Protein 6K0L (pdb70)

InterPro domains:
  IPR001190 SRCR domain [PF00530] (54-152)
  IPR001190 SRCR domain [PF00530] (163-259)
  IPR001190 SRCR domain [PF00530] (270-366)
  IPR001190 SRCR domain [PF00530] (377-473)
  IPR001190 SRCR domain [PF00530] (481-578)
  IPR001190 SRCR domain [PF00530] (586-683)
  IPR001190 SRCR domain [PF00530] (722-819)
  IPR001190 SRCR domain [PF00530] (831-925)
  IPR001190 SRCR domain [PF00530] (933-1029)
  IPR001190 SRCR domain [PR00258] (719-735)
  IPR001190 SRCR domain [PR00258] (738-749)
  IPR001190 SRCR domain [PR00258] (753-763)
  IPR001190 SRCR domain [PR00258] (784-798)
  IPR001190 SRCR domain [PR00258] (807-819)
  IPR001190 SRCR domain [PS00420] (56-93)
  IPR001190 SRCR domain [PS00420] (271-308)
  IPR001190 SRCR domain [PS00420] (724-761)
  IPR001190 SRCR domain [PS00420] (934-971)
  IPR001190 SRCR domain [PS50287] (51-152)
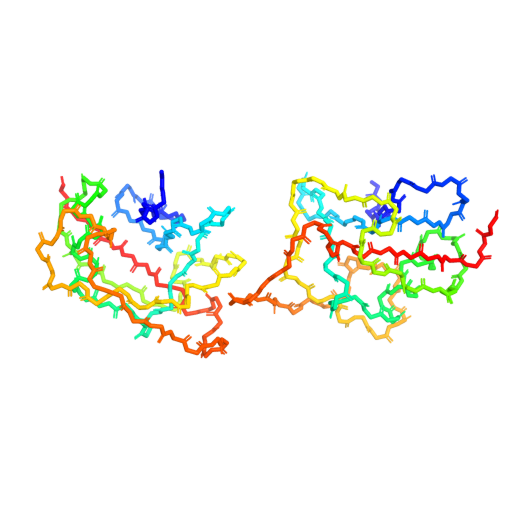  IPR001190 SRCR domain [PS50287] (159-259)

CATH classification: 3.10.250.10

Organism: Chlorocebus aethiops (NCBI:txid9534)

Foldseek 3Di:
DAQQWDAPLDPDPQKHFIFGDHPPDRAFEFLVLADLLVLLLNCLLVVQAHFDDKDWQQPSHFDDDDHDQKRFQHPRPDNGSVPGDIHGHDPDPDDSRGGMMTHGHD/DDFAWDAPQDPDPQKHFTWGDDDHDIAFEFLVQEDLLLSLLRCVLVVNAHFPDKDWQCPSHFDDDHHQQWHQQHPNPDNHSVPGDIDGRDPDDDHSRGGMMTHGDRD

Sequence (213 aa):
LEKRPRLVGGDIPCSGRVEVKHGDTWGSVCDSDFSLEAASVLCRELQCGTVVSILGGAHFGEGNGQIWTEEFQCEGHESHLSLCPVAPRPEGTCSHSRDVGVVCSVLEKRPRLVGGDIPCSGRVEVKHGDTWGSVCDSDFSLEAASVLCRELQCGTVVSILGGAHFGEGNGQIWTEEFQCEGHESHLSLCPVAPRPEGTCSHSRDVGVVCSVD

B-factor: mean 14.94, std 7.59, range [6.66, 53.44]

Secondary structure (DSSP, 8-state):
-TT-EEEEE-SSTTEEEEEEEETTEEEE-BGGG--HHHHHHHHHHTT--EEEEEE-SSTT----SPPP-EEE---S--SSGGGS-EEE--TTS--GGGB-EEEEE-/-----EEES-SSTTEEEEEEEETTEEEEEBTTS--HHHHHHHHHHTT--SEEEEE-SSTT----S-EE-EEE---S--S-GGGS-EEE--SS---GGGB-EEEES--

Nearest PDB structures (foldseek):
  6k0l-assembly1_A  TM=1.010E+00  e=6.003E-25  Chlorocebus aethiops
  8xmq-assembly1_D  TM=9.736E-01  e=8.946E-20  Homo sapiens
  8h7j-assembly1_A  TM=9.774E-01  e=2.125E-19  Sus scrofa
  9fmu-assembly1_E  TM=9.600E-01  e=1.988E-19  Homo sapiens
  6k0o-assembly2_B  TM=9.676E-01  e=2.042E-18  Homo sapiens

Solvent-accessible surface area: 10500 Å² total; per-residue (Å²): 152,84,48,79,6,88,31,38,59,29,121,100,122,42,6,0,30,0,5,0,42,67,43,143,32,70,1,0,5,0,32,79,17,22,37,109,75,0,0,27,0,0,0,94,5,44,150,9,29,96,30,96,48,70,43,37,47,18,112,24,33,98,8,103,7,58,1,6,32,51,48,5,79,10,125,15,124,11,58,64,0,64,115,10,68,60,22,120,82,75,109,54,81,13,56,9,56,105,1,1,2,0,37,8,47,161,234,140,86,126,6,128,35,44,57,36,127,90,84,24,9,0,24,0,24,7,61,58,65,134,58,69,1,2,0,3,39,64,13,14,42,103,77,0,0,34,0,0,0,112,21,21,144,8,32,93,28,97,33,55,49,36,47,15,109,44,35,101,8,131,61,68,31,31,30,32,45,2,89,10,140,18,133,20,71,43,0,56,124,6,87,67,24,92,92,34,8,24,66,28,63,30,57,99,1,0,1,0,36,3,50,80,126

Structure (mmCIF, N/CA/C/O backbone):
data_6K0L
#
_entry.id   6K0L
#
_cell.length_a   28.623
_cell.length_b   33.465
_cell.length_c   46.726
_cell.angle_alpha   71.02
_cell.angle_beta   75.29
_cell.angle_gamma   84.91
#
_symmetry.space_group_name_H-M   'P 1'
#
loop_
_entity.id
_entity.type
_entity.pdbx_description
1 polymer 'Scavenger receptor cysteine-rich type 1 protein M130'
2 water water
#
loop_
_atom_site.group_PDB
_atom_site.id
_atom_site.type_symbol
_atom_site.label_atom_id
_atom_site.label_alt_id
_atom_site.label_comp_id
_atom_site.label_asym_id
_atom_site.label_entity_id
_atom_site.label_seq_id
_atom_site.pdbx_PDB_ins_code
_atom_site.Cartn_x
_atom_site.Cartn_y
_atom_site.Cartn_z
_atom_site.occupancy
_atom_site.B_iso_or_equiv
_atom_site.auth_seq_id
_atom_site.auth_comp_id
_atom_site.auth_asym_id
_atom_site.auth_atom_id
_atom_site.pdbx_PDB_model_num
ATOM 1 N N . LEU A 1 1 ? 12.553 -7.498 6.576 1.00 16.24 1 LEU A N 1
ATOM 2 C CA . LEU A 1 1 ? 11.263 -6.736 6.640 1.00 16.70 1 LEU A CA 1
ATOM 3 C C . LEU A 1 1 ? 11.186 -5.689 5.517 1.00 15.19 1 LEU A C 1
ATOM 4 O O . LEU A 1 1 ? 10.156 -5.072 5.325 1.00 15.14 1 LEU A O 1
ATOM 9 N N . GLU A 1 2 ? 12.276 -5.472 4.773 1.00 14.17 2 GLU A N 1
ATOM 10 C CA . GLU A 1 2 ? 12.314 -4.383 3.798 1.00 13.25 2 GLU A CA 1
ATOM 11 C C . GLU A 1 2 ? 11.216 -4.593 2.740 1.00 11.93 2 GLU A C 1
ATOM 12 O O . GLU A 1 2 ? 11.043 -5.698 2.201 1.00 11.62 2 GLU A O 1
ATOM 18 N N . LYS A 1 3 ? 10.464 -3.514 2.475 1.00 10.88 3 LYS A N 1
ATOM 19 C CA . LYS A 1 3 ? 9.359 -3.472 1.507 1.00 10.98 3 LYS A CA 1
ATOM 20 C C . LYS A 1 3 ? 8.234 -4.434 1.909 1.00 10.35 3 LYS A C 1
ATOM 21 O O . LYS A 1 3 ? 7.374 -4.748 1.092 1.00 9.96 3 LYS A O 1
ATOM 27 N N . ARG A 1 4 ? 8.214 -4.846 3.180 1.00 10.25 4 ARG A N 1
ATOM 28 C CA . ARG A 1 4 ? 7.060 -5.538 3.723 1.00 10.87 4 ARG A CA 1
ATOM 29 C C . ARG A 1 4 ? 5.985 -4.513 4.083 1.00 9.95 4 ARG A C 1
ATOM 30 O O . ARG A 1 4 ? 6.253 -3.450 4.614 1.00 9.04 4 ARG A O 1
ATOM 38 N N . PRO A 1 5 ? 4.668 -4.945 3.824 1.00 8.82 478 PRO A N 1
ATOM 39 C CA . PRO A 1 5 ? 3.530 -4.099 4.147 1.00 8.89 478 PRO A CA 1
ATOM 40 C C . PRO A 1 5 ? 2.977 -4.387 5.543 1.00 9.16 478 PRO A C 1
ATOM 41 O O . PRO A 1 5 ? 3.164 -5.489 6.107 1.00 9.61 478 PRO A O 1
ATOM 45 N N . ARG A 1 6 ? 2.313 -3.380 6.103 1.00 9.08 479 ARG A N 1
ATOM 46 C CA . ARG A 1 6 ? 1.375 -3.574 7.194 1.00 9.21 479 ARG A CA 1
ATOM 47 C C . ARG A 1 6 ? 0.176 -2.654 6.953 1.00 9.15 479 ARG A C 1
ATOM 48 O O . ARG A 1 6 ? 0.260 -1.707 6.179 1.00 9.27 479 ARG A O 1
ATOM 56 N N . LEU A 1 7 ? -0.917 -2.940 7.653 1.00 9.67 480 LEU A N 1
ATOM 57 C CA . LEU A 1 7 ? -2.106 -2.117 7.651 1.00 10.01 480 LEU A CA 1
ATOM 58 C C . LEU A 1 7 ? -2.389 -1.677 9.089 1.00 10.50 480 LEU A C 1
ATOM 59 O O . LEU A 1 7 ? -2.577 -2.535 9.964 1.00 12.31 480 LEU A O 1
ATOM 64 N N . VAL A 1 8 ? -2.398 -0.357 9.318 1.00 10.22 481 VAL A N 1
ATOM 65 C CA . VAL A 1 8 ? -2.527 0.183 10.670 1.00 11.18 481 VAL A CA 1
ATOM 66 C C . VAL A 1 8 ? -3.685 1.182 10.723 1.00 11.24 481 VAL A C 1
ATOM 67 O O . VAL A 1 8 ? -4.043 1.812 9.736 1.00 10.95 481 VAL A O 1
ATOM 71 N N . GLY A 1 9 ? -4.278 1.290 11.917 1.00 12.17 482 GLY A N 1
ATOM 72 C CA . GLY A 1 9 ? -5.368 2.207 12.172 1.00 12.65 482 GLY A CA 1
ATOM 73 C C . GLY A 1 9 ? -6.717 1.673 11.715 1.00 13.02 482 GLY A C 1
ATOM 74 O O . GLY A 1 9 ? -7.703 2.416 11.787 1.00 14.91 482 GLY A O 1
ATOM 75 N N . GLY A 1 10 ? -6.763 0.420 11.242 1.00 14.26 483 GLY A N 1
ATOM 76 C CA . GLY A 1 10 ? -7.997 -0.204 10.773 1.00 14.49 483 GLY A CA 1
ATOM 77 C C . GLY A 1 10 ? -8.852 -0.624 11.947 1.00 16.11 483 GLY A C 1
ATOM 78 O O . GLY A 1 10 ? -8.311 -0.891 13.011 1.00 17.68 483 GLY A O 1
ATOM 79 N N . ASP A 1 11 ? -10.172 -0.660 11.735 1.00 16.89 484 ASP A N 1
ATOM 80 C CA . ASP A 1 11 ? -11.132 -1.102 12.745 1.00 18.40 484 ASP A CA 1
ATOM 81 C C . ASP A 1 11 ? -11.127 -2.629 12.806 1.00 18.54 484 ASP A C 1
ATOM 82 O O . ASP A 1 11 ? -11.239 -3.212 13.872 1.00 21.08 484 ASP A O 1
ATOM 87 N N . ILE A 1 12 ? -11.021 -3.311 11.677 1.00 17.78 485 ILE A N 1
ATOM 88 C CA . ILE A 1 12 ? -11.080 -4.756 11.652 1.00 17.17 485 ILE A CA 1
ATOM 89 C C . ILE A 1 12 ? -9.833 -5.275 10.942 1.00 15.60 485 ILE A C 1
ATOM 90 O O . ILE A 1 12 ? -9.300 -4.600 10.067 1.00 14.32 485 ILE A O 1
ATOM 95 N N . PRO A 1 13 ? -9.595 -6.546 11.212 1.00 13.39 486 PRO A N 1
ATOM 96 C CA . PRO A 1 13 ? -8.377 -7.153 10.667 1.00 13.03 486 PRO A CA 1
ATOM 97 C C . PRO A 1 13 ? -8.350 -7.108 9.132 1.00 11.84 486 PRO A C 1
ATOM 98 O O . PRO A 1 13 ? -9.406 -7.139 8.517 1.00 12.07 486 PRO A O 1
ATOM 102 N N . CYS A 1 14 ? -7.143 -6.971 8.565 1.00 11.50 487 CYS A N 1
ATOM 103 C CA . CYS A 1 14 ? -6.886 -6.971 7.110 1.00 11.41 487 CYS A CA 1
ATOM 104 C C . CYS A 1 14 ? -7.433 -5.694 6.464 1.00 10.64 487 CYS A C 1
ATOM 105 O O . CYS A 1 14 ? -7.758 -5.684 5.267 1.00 10.30 487 CYS A O 1
ATOM 108 N N . SER A 1 15 ? -7.472 -4.617 7.254 1.00 10.04 488 SER A N 1
ATOM 109 C CA . SER A 1 15 ? -7.811 -3.288 6.784 1.00 9.73 488 SER A CA 1
ATOM 110 C C . SER A 1 15 ? -6.955 -2.261 7.528 1.00 8.84 488 SER A C 1
ATOM 111 O O . SER A 1 15 ? -6.531 -2.486 8.654 1.00 8.74 488 SER A O 1
ATOM 114 N N . GLY A 1 16 ? -6.662 -1.156 6.851 1.00 7.87 489 GLY A N 1
ATOM 115 C CA . GLY A 1 16 ? -6.067 -0.001 7.491 1.00 7.86 489 GLY A CA 1
ATOM 116 C C . GLY A 1 16 ? -5.261 0.843 6.522 1.00 7.44 489 GLY A C 1
ATOM 117 O O . GLY A 1 16 ? -5.331 0.672 5.299 1.00 7.81 489 GLY A O 1
ATOM 118 N N . ARG A 1 17 ? -4.512 1.794 7.089 1.00 7.39 490 ARG A N 1
ATOM 119 C CA . ARG A 1 17 ? -3.574 2.593 6.336 1.00 7.19 490 ARG A CA 1
ATOM 120 C C . ARG A 1 17 ? -2.431 1.701 5.868 1.00 7.18 490 ARG A C 1
ATOM 121 O O . ARG A 1 17 ? -1.874 0.933 6.662 1.00 7.24 490 ARG A O 1
ATOM 129 N N . VAL A 1 18 ? -2.041 1.877 4.603 1.00 7.25 491 VAL A N 1
ATOM 130 C CA . VAL A 1 18 ? -0.891 1.180 4.051 1.00 7.67 491 VAL A CA 1
ATOM 131 C C . VAL A 1 18 ? 0.403 1.782 4.602 1.00 7.49 491 VAL A C 1
ATOM 132 O O . VAL A 1 18 ? 0.662 2.987 4.494 1.00 8.04 491 VAL A O 1
ATOM 136 N N . GLU A 1 19 ? 1.261 0.924 5.158 1.00 7.64 492 GLU A N 1
ATOM 137 C CA . GLU A 1 19 ? 2.641 1.322 5.431 1.00 8.18 492 GLU A CA 1
ATOM 138 C C . GLU A 1 19 ? 3.564 0.218 4.928 1.00 8.16 492 GLU A C 1
ATOM 139 O O . GLU A 1 19 ? 3.262 -0.948 5.075 1.00 8.56 492 GLU A O 1
ATOM 145 N N . VAL A 1 20 ? 4.685 0.627 4.324 1.00 7.60 493 VAL A N 1
ATOM 146 C CA . VAL A 1 20 ? 5.620 -0.314 3.731 1.00 8.06 493 VAL A CA 1
ATOM 147 C C . VAL A 1 20 ? 7.005 0.044 4.266 1.00 8.48 493 VAL A C 1
ATOM 148 O O . VAL A 1 20 ? 7.417 1.208 4.240 1.00 8.51 493 VAL A O 1
ATOM 152 N N . LYS A 1 21 ? 7.681 -0.959 4.792 1.00 9.03 494 LYS A N 1
ATOM 153 C CA . LYS A 1 21 ? 8.987 -0.683 5.422 1.00 10.15 494 LYS A CA 1
ATOM 154 C C . LYS A 1 21 ? 10.035 -0.205 4.395 1.00 10.16 494 LYS A C 1
ATOM 155 O O . LYS A 1 21 ? 10.231 -0.830 3.410 1.00 9.95 494 LYS A O 1
ATOM 161 N N . HIS A 1 22 ? 10.667 0.914 4.724 1.00 10.89 495 HIS A N 1
ATOM 162 C CA . HIS A 1 22 ? 11.719 1.479 3.877 1.00 12.12 495 HIS A CA 1
ATOM 163 C C . HIS A 1 22 ? 12.868 1.941 4.767 1.00 11.60 495 HIS A C 1
ATOM 164 O O . HIS A 1 22 ? 12.771 2.975 5.397 1.00 11.36 495 HIS A O 1
ATOM 171 N N . GLY A 1 23 ? 13.927 1.133 4.826 1.00 11.96 496 GLY A N 1
ATOM 172 C CA . GLY A 1 23 ? 14.975 1.351 5.813 1.00 12.89 496 GLY A CA 1
ATOM 173 C C . GLY A 1 23 ? 14.372 1.340 7.205 1.00 14.39 496 GLY A C 1
ATOM 174 O O . GLY A 1 23 ? 13.617 0.427 7.546 1.00 15.32 496 GLY A O 1
ATOM 175 N N . ASP A 1 24 ? 14.606 2.398 7.984 1.00 15.32 497 ASP A N 1
ATOM 176 C CA . ASP A 1 24 ? 14.220 2.409 9.384 1.00 17.02 497 ASP A CA 1
ATOM 177 C C . ASP A 1 24 ? 12.846 3.067 9.574 1.00 16.63 497 ASP A C 1
ATOM 178 O O . ASP A 1 24 ? 12.477 3.363 10.706 1.00 18.41 497 ASP A O 1
ATOM 183 N N . THR A 1 25 ? 12.082 3.250 8.490 1.00 14.77 498 THR A N 1
ATOM 184 C CA . THR A 1 25 ? 10.768 3.898 8.558 1.00 14.28 498 THR A CA 1
ATOM 185 C C . THR A 1 25 ? 9.673 2.994 7.980 1.00 12.22 498 THR A C 1
ATOM 186 O O . THR A 1 25 ? 9.841 2.387 6.931 1.00 12.17 498 THR A O 1
ATOM 190 N N . TRP A 1 26 ? 8.526 2.944 8.662 1.00 10.57 499 TRP A N 1
ATOM 191 C CA . TRP A 1 26 ? 7.308 2.392 8.079 1.00 9.84 499 TRP A CA 1
ATOM 192 C C . TRP A 1 26 ? 6.620 3.484 7.259 1.00 9.87 499 TRP A C 1
ATOM 193 O O . TRP A 1 26 ? 5.912 4.324 7.816 1.00 10.63 499 TRP A O 1
ATOM 204 N N . GLY A 1 27 ? 6.889 3.513 5.954 1.00 9.41 500 GLY A N 1
ATOM 205 C CA . GLY A 1 27 ? 6.489 4.647 5.139 1.00 9.10 500 GLY A CA 1
ATOM 206 C C . GLY A 1 27 ? 5.083 4.501 4.592 1.00 8.66 500 GLY A C 1
ATOM 207 O O . GLY A 1 27 ? 4.702 3.450 4.075 1.00 8.44 500 GLY A O 1
ATOM 208 N N . SER A 1 28 ? 4.310 5.579 4.689 1.00 8.10 501 SER A N 1
ATOM 209 C CA . SER A 1 28 ? 3.009 5.654 4.047 1.00 8.38 501 SER A CA 1
ATOM 210 C C . SER A 1 28 ? 3.168 5.806 2.530 1.00 8.43 501 SER A C 1
ATOM 211 O O . SER A 1 28 ? 4.274 6.052 2.014 1.00 8.59 501 SER A O 1
ATOM 214 N N . VAL A 1 29 ? 2.039 5.665 1.840 1.00 8.25 502 VAL A N 1
ATOM 215 C CA . VAL A 1 29 ? 1.976 5.669 0.387 1.00 8.18 502 VAL A CA 1
ATOM 216 C C . VAL A 1 29 ? 0.880 6.638 -0.046 1.00 8.58 502 VAL A C 1
ATOM 217 O O . VAL A 1 29 ? -0.255 6.540 0.391 1.00 8.70 502 VAL A O 1
ATOM 221 N N . CYS A 1 30 ? 1.227 7.551 -0.947 1.00 9.21 503 CYS A N 1
ATOM 222 C CA . CYS A 1 30 ? 0.262 8.517 -1.431 1.00 10.17 503 CYS A CA 1
ATOM 223 C C . CYS A 1 30 ? -0.763 7.811 -2.323 1.00 10.09 503 CYS A C 1
ATOM 224 O O . CYS A 1 30 ? -0.407 6.990 -3.157 1.00 9.98 503 CYS A O 1
ATOM 227 N N . ASP A 1 31 ? -2.040 8.167 -2.148 1.00 10.59 504 ASP A N 1
ATOM 228 C CA . ASP A 1 31 ? -3.122 7.506 -2.857 1.00 11.20 504 ASP A CA 1
ATOM 229 C C . ASP A 1 31 ? -2.885 7.624 -4.371 1.00 12.40 504 ASP A C 1
ATOM 230 O O . ASP A 1 31 ? -3.077 6.643 -5.094 1.00 12.31 504 ASP A O 1
ATOM 235 N N . SER A 1 32 ? -2.395 8.665 -4.781 1.00 12.86 505 SER A N 1
ATOM 236 C CA . SER A 1 32 ? -2.143 8.977 -6.202 1.00 13.87 505 SER A CA 1
ATOM 237 C C . SER A 1 32 ? -1.140 7.992 -6.807 1.00 13.11 505 SER A C 1
ATOM 238 O O . SER A 1 32 ? -1.174 7.738 -8.000 1.00 13.07 505 SER A O 1
ATOM 241 N N . ASP A 1 33 ? -0.184 7.590 -5.986 1.00 12.08 506 ASP A N 1
ATOM 242 C CA . ASP A 1 33 ? 0.909 6.714 -6.401 1.00 12.88 506 ASP A CA 1
ATOM 243 C C . ASP A 1 33 ? 0.517 5.237 -6.350 1.00 12.68 506 ASP A C 1
ATOM 244 O O . ASP A 1 33 ? 1.283 4.389 -6.796 1.00 12.64 506 ASP A O 1
ATOM 249 N N . PHE A 1 34 ? -0.646 4.922 -5.778 1.00 12.18 507 PHE A N 1
ATOM 250 C CA . PHE A 1 34 ? -1.040 3.548 -5.549 1.00 12.30 507 PHE A CA 1
ATOM 251 C C . PHE A 1 34 ? -1.893 3.071 -6.725 1.00 11.99 507 PHE A C 1
ATOM 252 O O . PHE A 1 34 ? -2.196 3.825 -7.623 1.00 13.01 507 PHE A O 1
ATOM 260 N N . SER A 1 35 ? -2.196 1.780 -6.729 1.00 10.88 508 SER A N 1
ATOM 261 C CA . SER A 1 35 ? -2.939 1.153 -7.799 1.00 10.26 508 SER A CA 1
ATOM 262 C C . SER A 1 35 ? -3.637 -0.094 -7.261 1.00 10.66 508 SER A C 1
ATOM 263 O O . SER A 1 35 ? -3.235 -0.634 -6.226 1.00 9.39 508 SER A O 1
ATOM 266 N N . LEU A 1 36 ? -4.651 -0.562 -7.993 1.00 10.70 509 LEU A N 1
ATOM 267 C CA . LEU A 1 36 ? -5.282 -1.835 -7.705 1.00 10.85 509 LEU A CA 1
ATOM 268 C C . LEU A 1 36 ? -4.246 -2.966 -7.757 1.00 10.30 509 LEU A C 1
ATOM 269 O O . LEU A 1 36 ? -4.293 -3.893 -6.941 1.00 8.75 509 LEU A O 1
ATOM 274 N N . GLU A 1 37 ? -3.295 -2.885 -8.691 1.00 9.29 510 GLU A N 1
ATOM 275 C CA . GLU A 1 37 ? -2.265 -3.919 -8.830 1.00 9.89 510 GLU A CA 1
ATOM 276 C C . GLU A 1 37 ? -1.426 -3.992 -7.549 1.00 8.85 510 GLU A C 1
ATOM 277 O O . GLU A 1 37 ? -1.172 -5.084 -7.033 1.00 9.14 510 GLU A O 1
ATOM 283 N N . ALA A 1 38 ? -0.988 -2.841 -7.035 1.00 8.37 511 ALA A N 1
ATOM 284 C CA . ALA A 1 38 ? -0.167 -2.844 -5.830 1.00 8.29 511 ALA A CA 1
ATOM 285 C C . ALA A 1 38 ? -1.003 -3.292 -4.629 1.00 7.97 511 ALA A C 1
ATOM 286 O O . ALA A 1 38 ? -0.503 -3.980 -3.741 1.00 7.44 511 ALA A O 1
ATOM 288 N N . ALA A 1 39 ? -2.264 -2.864 -4.569 1.00 8.07 512 ALA A N 1
ATOM 289 C CA . ALA A 1 39 ? -3.132 -3.246 -3.472 1.00 8.24 512 ALA A CA 1
ATOM 290 C C . ALA A 1 39 ? -3.324 -4.767 -3.473 1.00 8.59 512 ALA A C 1
ATOM 291 O O . ALA A 1 39 ? -3.379 -5.382 -2.426 1.00 8.55 512 ALA A O 1
ATOM 293 N N . SER A 1 40 ? -3.426 -5.370 -4.660 1.00 8.70 513 SER A N 1
ATOM 294 C CA . SER A 1 40 ? -3.585 -6.820 -4.775 1.00 9.14 513 SER A CA 1
ATOM 295 C C . SER A 1 40 ? -2.364 -7.552 -4.212 1.00 8.68 513 SER A C 1
ATOM 296 O O . SER A 1 40 ? -2.500 -8.550 -3.465 1.00 8.06 513 SER A O 1
ATOM 299 N N . VAL A 1 41 ? -1.171 -7.067 -4.565 1.00 8.29 514 VAL A N 1
ATOM 300 C CA . VAL A 1 41 ? 0.059 -7.648 -4.066 1.00 8.14 514 VAL A CA 1
ATOM 301 C C . VAL A 1 41 ? 0.095 -7.500 -2.538 1.00 8.35 514 VAL A C 1
ATOM 302 O O . VAL A 1 41 ? 0.380 -8.442 -1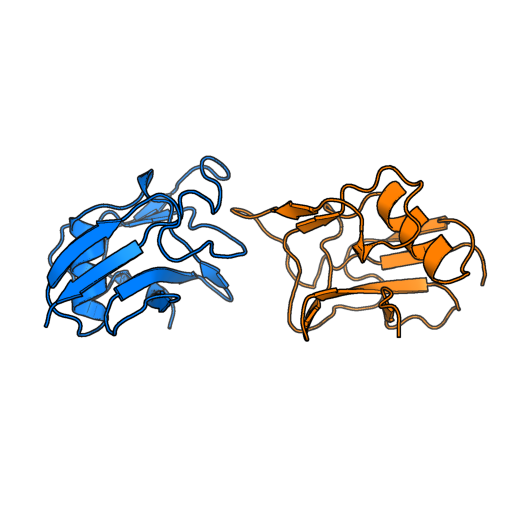.846 1.00 8.68 514 VAL A O 1
ATOM 306 N N . LEU A 1 42 ? -0.223 -6.309 -2.017 1.00 8.54 515 LEU A N 1
ATOM 307 C CA . LEU A 1 42 ? -0.196 -6.072 -0.579 1.00 8.94 515 LEU A CA 1
ATOM 308 C C . LEU A 1 42 ? -1.130 -7.052 0.151 1.00 8.96 515 LEU A C 1
ATOM 309 O O . LEU A 1 42 ? -0.736 -7.661 1.152 1.00 9.23 515 LEU A O 1
ATOM 314 N N . CYS A 1 43 ? -2.368 -7.193 -0.332 1.00 8.78 516 CYS A N 1
ATOM 315 C CA . CYS A 1 43 ? -3.372 -8.056 0.355 1.00 9.43 516 CYS A CA 1
ATOM 316 C C . CYS A 1 43 ? -2.874 -9.504 0.357 1.00 9.66 516 CYS A C 1
ATOM 317 O O . CYS A 1 43 ? -3.013 -10.220 1.355 1.00 9.14 516 CYS A O 1
ATOM 320 N N . ARG A 1 44 ? -2.317 -9.924 -0.783 1.00 9.85 517 ARG A N 1
ATOM 321 C CA . ARG A 1 44 ? -1.752 -11.268 -0.962 1.00 10.73 517 ARG A CA 1
ATOM 322 C C . ARG A 1 44 ? -0.610 -11.476 0.035 1.00 10.75 517 ARG A C 1
ATOM 323 O O . ARG A 1 44 ? -0.591 -12.466 0.784 1.00 11.45 517 ARG A O 1
ATOM 331 N N . GLU A 1 45 ? 0.334 -10.528 0.047 1.00 10.63 518 GLU A N 1
ATOM 332 C CA . GLU A 1 45 ? 1.532 -10.629 0.855 1.00 10.65 518 GLU A CA 1
ATOM 333 C C . GLU A 1 45 ? 1.170 -10.678 2.351 1.00 10.90 518 GLU A C 1
ATOM 334 O O . GLU A 1 45 ? 1.820 -11.403 3.131 1.00 10.68 518 GLU A O 1
ATOM 340 N N . LEU A 1 46 ? 0.128 -9.941 2.755 1.00 11.09 519 LEU A N 1
ATOM 341 C CA . LEU A 1 46 ? -0.278 -9.891 4.159 1.00 12.62 519 LEU A CA 1
ATOM 342 C C . LEU A 1 46 ? -1.137 -11.092 4.563 1.00 12.67 519 LEU A C 1
ATOM 343 O O . LEU A 1 46 ? -1.605 -11.154 5.700 1.00 13.80 519 LEU A O 1
ATOM 348 N N . GLN A 1 47 ? -1.345 -12.035 3.641 1.00 13.27 520 GLN A N 1
ATOM 349 C CA . GLN A 1 47 ? -2.161 -13.228 3.879 1.00 14.43 520 GLN A CA 1
ATOM 350 C C . GLN A 1 47 ? -3.617 -12.806 4.143 1.00 14.40 520 GLN A C 1
ATOM 351 O O . GLN A 1 47 ? -4.341 -13.456 4.903 1.00 16.01 520 GLN A O 1
ATOM 357 N N . CYS A 1 48 ? -4.048 -11.729 3.476 1.00 13.31 521 CYS A N 1
ATOM 358 C CA . CYS A 1 48 ? -5.358 -11.120 3.654 1.00 13.07 521 CYS A CA 1
ATOM 359 C C . CYS A 1 48 ? -6.233 -11.260 2.401 1.00 13.08 521 CYS A C 1
ATOM 360 O O . CYS A 1 48 ? -7.259 -10.606 2.303 1.00 13.96 521 CYS A O 1
ATOM 363 N N . GLY A 1 49 ? -5.846 -12.112 1.450 1.00 14.18 522 GLY A N 1
ATOM 364 C CA . GLY A 1 49 ? -6.734 -12.448 0.345 1.00 13.84 522 GLY A CA 1
ATOM 365 C C . GLY A 1 49 ? -6.662 -11.423 -0.777 1.00 13.71 522 GLY A C 1
ATOM 366 O O . GLY A 1 49 ? -5.599 -11.219 -1.347 1.00 14.17 522 GLY A O 1
ATOM 367 N N . THR A 1 50 ? -7.811 -10.829 -1.108 1.00 12.85 523 THR A N 1
ATOM 368 C CA . THR A 1 50 ? -7.961 -9.949 -2.272 1.00 13.25 523 THR A CA 1
ATOM 369 C C . THR A 1 50 ? -8.469 -8.581 -1.821 1.00 12.34 523 THR A C 1
ATOM 370 O O . THR A 1 50 ? -9.022 -8.430 -0.742 1.00 11.70 523 THR A O 1
ATOM 374 N N . VAL A 1 51 ? -8.319 -7.604 -2.712 1.00 11.75 524 VAL A N 1
ATOM 375 C CA . VAL A 1 51 ? -8.741 -6.234 -2.464 1.00 12.17 524 VAL A CA 1
ATOM 376 C C . VAL A 1 51 ? -10.262 -6.132 -2.577 1.00 11.87 524 VAL A C 1
ATOM 377 O O . VAL A 1 51 ? -10.831 -6.563 -3.582 1.00 12.23 524 VAL A O 1
ATOM 381 N N . VAL A 1 52 ? -10.893 -5.523 -1.568 1.00 11.82 525 VAL A N 1
ATOM 382 C CA . VAL A 1 52 ? -12.300 -5.168 -1.644 1.00 11.74 525 VAL A CA 1
ATOM 383 C C . VAL A 1 52 ? -12.462 -3.680 -1.963 1.00 11.57 525 VAL A C 1
ATOM 384 O O . VAL A 1 52 ? -13.246 -3.322 -2.856 1.00 12.47 525 VAL A O 1
ATOM 388 N N . SER A 1 53 ? -11.756 -2.825 -1.212 1.00 11.15 526 SER A N 1
ATOM 389 C CA . SER A 1 53 ? -11.837 -1.362 -1.365 1.00 11.65 526 SER A CA 1
ATOM 390 C C . SER A 1 53 ? -10.440 -0.764 -1.207 1.00 10.85 526 SER A C 1
ATOM 391 O O . SER A 1 53 ? -9.634 -1.280 -0.439 1.00 10.69 526 SER A O 1
ATOM 394 N N . ILE A 1 54 ? -10.194 0.287 -1.974 1.00 10.35 527 ILE A N 1
ATOM 395 C CA . ILE A 1 54 ? -8.999 1.151 -1.797 1.00 10.43 527 ILE A CA 1
ATOM 396 C C . ILE A 1 54 ? -9.549 2.488 -1.315 1.00 10.80 527 ILE A C 1
ATOM 397 O O . ILE A 1 54 ? -10.405 3.022 -1.995 1.00 11.45 527 ILE A O 1
ATOM 402 N N . LEU A 1 55 ? -9.050 2.979 -0.190 1.00 11.33 528 LEU A N 1
ATOM 403 C CA . LEU A 1 55 ? -9.570 4.270 0.312 1.00 12.29 528 LEU A CA 1
ATOM 404 C C . LEU A 1 55 ? -8.436 5.290 0.364 1.00 11.72 528 LEU A C 1
ATOM 405 O O . LEU A 1 55 ? -7.479 5.076 1.068 1.00 11.56 528 LEU A O 1
ATOM 410 N N . GLY A 1 56 ? -8.632 6.397 -0.328 1.00 11.50 529 GLY A N 1
ATOM 411 C CA . GLY A 1 56 ? -7.614 7.445 -0.258 1.00 11.40 529 GLY A CA 1
ATOM 412 C C . GLY A 1 56 ? -7.926 8.466 0.824 1.00 10.91 529 GLY A C 1
ATOM 413 O O . GLY A 1 56 ? -8.776 8.247 1.594 1.00 11.74 529 GLY A O 1
ATOM 414 N N . GLY A 1 57 ? -7.107 9.479 0.919 1.00 11.25 530 GLY A N 1
ATOM 415 C CA . GLY A 1 57 ? -7.365 10.633 1.775 1.00 10.53 530 GLY A CA 1
ATOM 416 C C . GLY A 1 57 ? -7.237 10.368 3.272 1.00 10.77 530 GLY A C 1
ATOM 417 O O . GLY A 1 57 ? -7.957 10.982 4.061 1.00 11.22 530 GLY A O 1
ATOM 418 N N . ALA A 1 58 ? -6.282 9.517 3.676 1.00 10.29 531 ALA A N 1
ATOM 419 C CA . ALA A 1 58 ? -5.985 9.251 5.083 1.00 10.38 531 ALA A CA 1
ATOM 420 C C . ALA A 1 58 ? -7.255 8.833 5.828 1.00 10.51 531 ALA A C 1
ATOM 421 O O . ALA A 1 58 ? -7.518 9.279 6.959 1.00 10.89 531 ALA A O 1
ATOM 423 N N . HIS A 1 59 ? -8.022 7.937 5.201 1.00 10.59 532 HIS A N 1
ATOM 424 C CA . HIS A 1 59 ? -9.268 7.425 5.793 1.00 10.81 532 HIS A CA 1
ATOM 425 C C . HIS A 1 59 ? -9.025 6.823 7.183 1.00 10.77 532 HIS A C 1
ATOM 426 O O . HIS A 1 59 ? -9.813 7.060 8.142 1.00 10.98 532 HIS A O 1
ATOM 433 N N . PHE A 1 60 ? -7.943 6.048 7.305 1.00 10.40 533 PHE A N 1
ATOM 434 C CA . PHE A 1 60 ? -7.591 5.370 8.562 1.00 11.05 533 PHE A CA 1
ATOM 435 C C . PHE A 1 60 ? -6.500 6.144 9.304 1.00 12.02 533 PHE A C 1
ATOM 436 O O . PHE A 1 60 ? -5.692 5.564 10.053 1.00 15.33 533 PHE A O 1
ATOM 444 N N . GLY A 1 61 ? -6.474 7.458 9.110 1.00 11.21 534 GLY A N 1
ATOM 445 C CA . GLY A 1 61 ? -5.488 8.291 9.755 1.00 11.01 534 GLY A CA 1
ATOM 446 C C . GLY A 1 61 ? -4.269 8.514 8.889 1.00 11.34 534 GLY A C 1
ATOM 447 O O . GLY A 1 61 ? -4.083 7.874 7.842 1.00 11.32 534 GLY A O 1
ATOM 448 N N . GLU A 1 62 ? -3.442 9.447 9.347 1.00 11.17 535 GLU A N 1
ATOM 449 C CA . GLU A 1 62 ? -2.229 9.846 8.696 1.00 11.73 535 GLU A CA 1
ATOM 450 C C . GLU A 1 62 ? -1.026 9.126 9.305 1.00 11.89 535 GLU A C 1
ATOM 451 O O . GLU A 1 62 ? -0.910 8.975 10.539 1.00 12.70 535 GLU A O 1
ATOM 457 N N . GLY A 1 63 ? -0.107 8.724 8.421 1.00 11.08 536 GLY A N 1
ATOM 458 C CA . GLY A 1 63 ? 1.166 8.208 8.842 1.00 11.84 536 GLY A CA 1
ATOM 459 C C . GLY A 1 63 ? 2.090 9.333 9.262 1.00 12.83 536 GLY A C 1
ATOM 460 O O . GLY A 1 63 ? 1.677 10.472 9.379 1.00 12.99 536 GLY A O 1
ATOM 461 N N . ASN A 1 64 ? 3.368 9.002 9.400 1.00 15.19 537 ASN A N 1
ATOM 462 C CA . ASN A 1 64 ? 4.350 9.996 9.779 1.00 17.03 537 ASN A CA 1
ATOM 463 C C . ASN A 1 64 ? 5.702 9.621 9.177 1.00 17.26 537 ASN A C 1
ATOM 464 O O . ASN A 1 64 ? 5.981 8.441 8.893 1.00 15.87 537 ASN A O 1
ATOM 469 N N . GLY A 1 65 ? 6.531 10.654 8.994 1.00 16.99 538 GLY A N 1
ATOM 470 C CA . GLY A 1 65 ? 7.847 10.526 8.405 1.00 17.44 538 GLY A CA 1
ATOM 471 C C . GLY A 1 65 ? 7.785 10.493 6.892 1.00 16.94 538 GLY A C 1
ATOM 472 O O . GLY A 1 65 ? 6.826 10.917 6.296 1.00 15.42 538 GLY A O 1
ATOM 473 N N . GLN A 1 66 ? 8.843 9.955 6.285 1.00 17.48 539 GLN A N 1
ATOM 474 C CA . GLN A 1 66 ? 9.006 9.881 4.841 1.00 18.18 539 GLN A CA 1
ATOM 475 C C . GLN A 1 66 ? 7.845 9.128 4.177 1.00 15.20 539 GLN A C 1
ATOM 476 O O . GLN A 1 66 ? 7.688 7.940 4.390 1.00 15.62 539 GLN A O 1
ATOM 482 N N . ILE A 1 67 ? 7.084 9.819 3.320 1.00 12.41 540 ILE A N 1
ATOM 483 C CA . ILE A 1 67 ? 6.176 9.181 2.372 1.00 11.09 540 ILE A CA 1
ATOM 484 C C . ILE A 1 67 ? 7.025 8.527 1.281 1.00 10.61 540 ILE A C 1
ATOM 485 O O . ILE A 1 67 ? 8.044 9.077 0.861 1.00 10.31 540 ILE A O 1
ATOM 490 N N . TRP A 1 68 ? 6.577 7.365 0.805 1.00 9.74 541 TRP A N 1
ATOM 491 C CA . TRP A 1 68 ? 7.315 6.657 -0.217 1.00 9.92 541 TRP A CA 1
ATOM 492 C C . TRP A 1 68 ? 7.586 7.573 -1.412 1.00 10.03 541 TRP A C 1
ATOM 493 O O . TRP A 1 68 ? 6.664 8.173 -1.939 1.00 9.56 541 TRP A O 1
ATOM 504 N N . THR A 1 69 ? 8.849 7.587 -1.861 1.00 11.70 542 THR A N 1
ATOM 505 C CA . THR A 1 69 ? 9.269 8.311 -3.055 1.00 13.03 542 THR A CA 1
ATOM 506 C C . THR A 1 69 ? 9.668 7.342 -4.177 1.00 12.15 542 THR A C 1
ATOM 507 O O . THR A 1 69 ? 10.394 7.717 -5.091 1.00 11.94 542 THR A O 1
ATOM 511 N N . GLU A 1 70 ? 9.175 6.108 -4.101 1.00 11.45 543 GLU A N 1
ATOM 512 C CA . GLU A 1 70 ? 9.154 5.197 -5.223 1.00 12.15 543 GLU A CA 1
ATOM 513 C C . GLU A 1 70 ? 7.709 4.728 -5.380 1.00 11.17 543 GLU A C 1
ATOM 514 O O . GLU A 1 70 ? 7.004 4.614 -4.384 1.00 11.32 543 GLU A O 1
ATOM 520 N N . GLU A 1 71 ? 7.298 4.496 -6.627 1.00 10.35 544 GLU A N 1
ATOM 521 C CA . GLU A 1 71 ? 5.985 3.995 -6.994 1.00 10.75 544 GLU A CA 1
ATOM 522 C C . GLU A 1 71 ? 6.104 2.496 -7.240 1.00 9.93 544 GLU A C 1
ATOM 523 O O . GLU A 1 71 ? 6.970 2.074 -7.985 1.00 8.98 544 GLU A O 1
ATOM 529 N N . PHE A 1 72 ? 5.210 1.727 -6.610 1.00 9.11 545 PHE A N 1
ATOM 530 C CA . PHE A 1 72 ? 5.136 0.293 -6.812 1.00 9.54 545 PHE A CA 1
ATOM 531 C C . PHE A 1 72 ? 4.350 0.006 -8.085 1.00 9.53 545 PHE A C 1
ATOM 532 O O . PHE A 1 72 ? 3.121 0.020 -8.067 1.00 11.05 545 PHE A O 1
ATOM 540 N N . GLN A 1 73 ? 5.074 -0.306 -9.168 1.00 8.93 546 GLN A N 1
ATOM 541 C CA . GLN A 1 73 ? 4.476 -0.533 -10.482 1.00 9.08 546 GLN A CA 1
ATOM 542 C C . GLN A 1 73 ? 4.240 -2.036 -10.664 1.00 9.11 546 GLN A C 1
ATOM 543 O O . GLN A 1 73 ? 4.619 -2.649 -11.680 1.00 9.40 546 GLN A O 1
ATOM 549 N N . CYS A 1 74 ? 3.540 -2.610 -9.680 1.00 9.56 547 CYS A N 1
ATOM 550 C CA . CYS A 1 74 ? 3.183 -4.025 -9.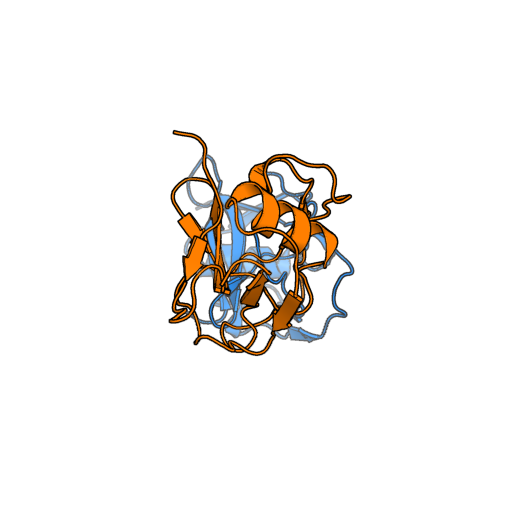688 1.00 9.82 547 CYS A CA 1
ATOM 551 C C . CYS A 1 74 ? 2.343 -4.348 -10.930 1.00 9.98 547 CYS A C 1
ATOM 552 O O . CYS A 1 74 ? 1.496 -3.566 -11.376 1.00 9.68 547 CYS A O 1
ATOM 555 N N . GLU A 1 75 ? 2.575 -5.545 -11.466 1.00 10.58 548 GLU A N 1
ATOM 556 C CA . GLU A 1 75 ? 1.749 -6.099 -12.533 1.00 11.72 548 GLU A CA 1
ATOM 557 C C . GLU A 1 75 ? 0.437 -6.645 -11.946 1.00 11.16 548 GLU A C 1
ATOM 558 O O . GLU A 1 75 ? -0.592 -6.702 -12.632 1.00 12.14 548 GLU A O 1
ATOM 564 N N . GLY A 1 76 ? 0.487 -7.085 -10.679 1.00 10.14 549 GLY A N 1
ATOM 565 C CA . GLY A 1 76 ? -0.702 -7.445 -9.902 1.00 10.17 549 GLY A CA 1
ATOM 566 C C . GLY A 1 76 ? -0.648 -8.856 -9.337 1.00 9.64 549 GLY A C 1
ATOM 567 O O . GLY A 1 76 ? -1.393 -9.169 -8.422 1.00 10.34 549 GLY A O 1
ATOM 568 N N . HIS A 1 77 ? 0.218 -9.700 -9.905 1.00 9.54 550 HIS A N 1
ATOM 569 C CA . HIS A 1 77 ? 0.303 -11.128 -9.535 1.00 9.98 550 HIS A CA 1
ATOM 570 C C . HIS A 1 77 ? 1.383 -11.400 -8.486 1.00 9.93 550 HIS A C 1
ATOM 571 O O . HIS A 1 77 ? 1.464 -12.521 -7.971 1.00 10.18 550 HIS A O 1
ATOM 578 N N . GLU A 1 78 ? 2.246 -10.420 -8.209 1.00 9.02 551 GLU A N 1
ATOM 579 C CA . GLU A 1 78 ? 3.457 -10.688 -7.449 1.00 8.91 551 GLU A CA 1
ATOM 580 C C . GLU A 1 78 ? 3.119 -11.104 -6.013 1.00 9.10 551 GLU A C 1
ATOM 581 O O . GLU A 1 78 ? 2.145 -10.635 -5.430 1.00 7.78 551 GLU A O 1
ATOM 587 N N . SER A 1 79 ? 3.960 -11.980 -5.447 1.00 8.87 552 SER A N 1
ATOM 588 C CA . SER A 1 79 ? 3.786 -12.483 -4.106 1.00 9.31 552 SER A CA 1
ATOM 589 C C . SER A 1 79 ? 4.210 -11.449 -3.063 1.00 9.09 552 SER A C 1
ATOM 590 O O . SER A 1 79 ? 3.818 -11.564 -1.923 1.00 9.50 552 SER A O 1
ATOM 593 N N . HIS A 1 80 ? 5.046 -10.487 -3.463 1.00 9.06 553 HIS A N 1
ATOM 594 C CA . HIS A 1 80 ? 5.652 -9.534 -2.529 1.00 9.28 553 HIS A CA 1
ATOM 595 C C . HIS A 1 80 ? 5.829 -8.194 -3.235 1.00 9.21 553 HIS A C 1
ATOM 596 O O . HIS A 1 80 ? 6.186 -8.181 -4.396 1.00 8.79 553 HIS A O 1
ATOM 603 N N . LEU A 1 81 ? 5.677 -7.094 -2.487 1.00 8.99 554 LEU A N 1
ATOM 604 C CA . LEU A 1 81 ? 5.952 -5.769 -3.044 1.00 9.26 554 LEU A CA 1
ATOM 605 C C . LEU A 1 81 ? 7.420 -5.650 -3.463 1.00 9.40 554 LEU A C 1
ATOM 606 O O . LEU A 1 81 ? 7.721 -4.921 -4.385 1.00 9.26 554 LEU A O 1
ATOM 611 N N . SER A 1 82 ? 8.299 -6.382 -2.780 1.00 10.24 555 SER A N 1
ATOM 612 C CA . SER A 1 82 ? 9.724 -6.395 -3.115 1.00 11.08 555 SER A CA 1
ATOM 613 C C . SER A 1 82 ? 9.987 -6.951 -4.525 1.00 11.35 555 SER A C 1
ATOM 614 O O . SER A 1 82 ? 11.069 -6.746 -5.073 1.00 13.05 555 SER A O 1
ATOM 617 N N . LEU A 1 83 ? 9.018 -7.656 -5.118 1.00 11.13 556 LEU A N 1
ATOM 618 C CA . LEU A 1 83 ? 9.171 -8.235 -6.448 1.00 11.32 556 LEU A CA 1
ATOM 619 C C . LEU A 1 83 ? 8.532 -7.365 -7.536 1.00 10.46 556 LEU A C 1
ATOM 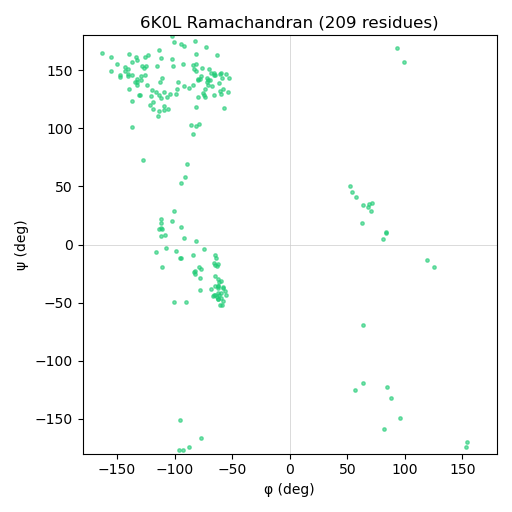620 O O . LEU A 1 83 ? 8.642 -7.700 -8.720 1.00 11.58 556 LEU A O 1
ATOM 625 N N . CYS A 1 84 ? 7.840 -6.291 -7.144 1.00 9.62 557 CYS A N 1
ATOM 626 C CA . CYS A 1 84 ? 7.224 -5.378 -8.117 1.00 9.51 557 CYS A CA 1
ATOM 627 C C . CYS A 1 84 ? 8.270 -4.449 -8.716 1.00 9.79 557 CYS A C 1
ATOM 628 O O . CYS A 1 84 ? 9.158 -3.955 -8.023 1.00 9.84 557 CYS A O 1
ATOM 631 N N . PRO A 1 85 ? 8.165 -4.139 -10.023 1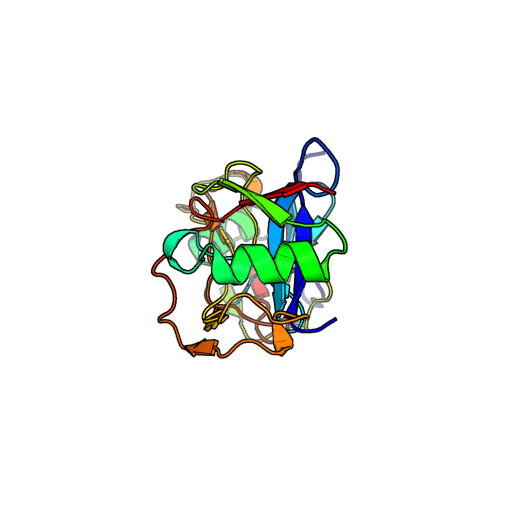.00 9.65 558 PRO A N 1
ATOM 632 C CA . PRO A 1 85 ? 8.919 -3.017 -10.576 1.00 10.15 558 PRO A CA 1
ATOM 633 C C . PRO A 1 85 ? 8.603 -1.739 -9.783 1.00 9.92 558 PRO A C 1
ATOM 634 O O . PRO A 1 85 ? 7.476 -1.571 -9.291 1.00 9.04 558 PRO A O 1
ATOM 638 N N . VAL A 1 86 ? 9.599 -0.869 -9.654 1.00 10.44 559 VAL A N 1
ATOM 639 C CA . VAL A 1 86 ? 9.440 0.411 -8.991 1.00 11.23 559 VAL A CA 1
ATOM 640 C C . VAL A 1 86 ? 9.954 1.514 -9.920 1.00 11.24 559 VAL A C 1
ATOM 641 O O . VAL A 1 86 ? 10.806 1.292 -10.787 1.00 12.15 559 VAL A O 1
ATOM 645 N N . ALA A 1 87 ? 9.405 2.708 -9.717 1.00 10.97 560 ALA A N 1
ATOM 646 C CA . ALA A 1 87 ? 9.842 3.878 -10.413 1.00 11.08 560 ALA A CA 1
ATOM 647 C C . ALA A 1 87 ? 10.108 4.977 -9.393 1.00 11.27 560 ALA A C 1
ATOM 648 O O . ALA A 1 87 ? 9.359 5.155 -8.437 1.00 10.15 560 ALA A O 1
ATOM 650 N N . PRO A 1 88 ? 11.161 5.786 -9.607 1.00 11.60 561 PRO A N 1
ATOM 651 C CA . PRO A 1 88 ? 11.454 6.903 -8.719 1.00 11.72 561 PRO A CA 1
ATOM 652 C C . PRO A 1 88 ? 10.425 8.028 -8.893 1.00 11.99 561 PRO A C 1
ATOM 653 O O . PRO A 1 88 ? 10.034 8.332 -10.008 1.00 12.10 561 PRO A O 1
ATOM 657 N N . ARG A 1 89 ? 10.030 8.633 -7.769 1.00 11.92 562 ARG A N 1
ATOM 658 C CA . ARG A 1 89 ? 9.075 9.708 -7.741 1.00 12.21 562 ARG A CA 1
ATOM 659 C C . ARG A 1 89 ? 9.756 10.971 -7.235 1.00 12.78 562 ARG A C 1
ATOM 660 O O . ARG A 1 89 ? 10.708 10.898 -6.464 1.00 12.62 562 ARG A O 1
ATOM 668 N N . PRO A 1 90 ? 9.244 12.155 -7.629 1.00 13.48 563 PRO A N 1
ATOM 669 C CA . PRO A 1 90 ? 9.691 13.417 -7.045 1.00 14.11 563 PRO A CA 1
ATOM 670 C C . PRO A 1 90 ? 9.204 13.511 -5.595 1.00 14.83 563 PRO A C 1
ATOM 671 O O . PRO A 1 90 ? 8.180 12.914 -5.255 1.00 13.97 563 PRO A O 1
ATOM 675 N N . GLU A 1 91 ? 9.957 14.222 -4.753 1.00 14.73 564 GLU A N 1
ATOM 676 C CA . GLU A 1 91 ? 9.574 14.373 -3.352 1.00 16.20 564 GLU A CA 1
ATOM 677 C C . GLU A 1 91 ? 8.530 15.488 -3.224 1.00 14.29 564 GLU A C 1
ATOM 678 O O . GLU A 1 91 ? 8.499 16.410 -4.009 1.00 12.57 564 GLU A O 1
ATOM 684 N N . GLY A 1 92 ? 7.656 15.337 -2.229 1.00 13.02 565 GLY A N 1
ATOM 685 C CA . GLY A 1 92 ? 6.834 16.427 -1.727 1.00 12.77 565 GLY A CA 1
ATOM 686 C C . GLY A 1 92 ? 5.552 16.694 -2.495 1.00 12.94 565 GLY A C 1
ATOM 687 O O . GLY A 1 92 ? 4.906 17.713 -2.223 1.00 13.74 565 GLY A O 1
ATOM 688 N N . THR A 1 93 ? 5.144 15.819 -3.427 1.00 12.84 566 THR A N 1
ATOM 689 C CA . THR A 1 93 ? 3.926 16.063 -4.228 1.00 13.98 566 THR A CA 1
ATOM 690 C C . THR A 1 93 ? 2.660 15.727 -3.430 1.00 14.21 566 THR A C 1
ATOM 691 O O . THR A 1 93 ? 1.557 16.171 -3.807 1.00 14.87 566 THR A O 1
ATOM 695 N N . CYS A 1 94 ? 2.802 14.927 -2.363 1.00 14.02 567 CYS A N 1
ATOM 696 C CA . CYS A 1 94 ? 1.670 14.584 -1.490 1.00 14.34 567 CYS A CA 1
ATOM 697 C C . CYS A 1 94 ? 1.977 14.929 -0.029 1.00 14.51 567 CYS A C 1
ATOM 698 O O . CYS A 1 94 ? 3.127 14.936 0.386 1.00 15.86 567 CYS A O 1
ATOM 701 N N . SER A 1 95 ? 0.920 15.189 0.745 1.00 13.61 568 SER A N 1
ATOM 702 C CA . SER A 1 95 ? 1.017 15.214 2.190 1.00 13.02 568 SER A CA 1
ATOM 703 C C . SER A 1 95 ? 0.480 13.898 2.757 1.00 11.72 568 SER A C 1
ATOM 704 O O . SER A 1 95 ? -0.100 13.085 2.048 1.00 11.33 568 SER A O 1
ATOM 707 N N . HIS A 1 96 ? 0.622 13.734 4.066 1.00 11.03 569 HIS A N 1
ATOM 708 C CA . HIS A 1 96 ? 0.061 12.564 4.739 1.00 10.39 569 HIS A CA 1
ATOM 709 C C . HIS A 1 96 ? -1.473 12.558 4.690 1.00 10.56 569 HIS A C 1
ATOM 710 O O . HIS A 1 96 ? -2.073 11.526 4.921 1.00 10.13 569 HIS A O 1
ATOM 717 N N . SER A 1 97 ? -2.119 13.688 4.381 1.00 11.34 570 SER A N 1
ATOM 718 C CA . SER A 1 97 ? -3.576 13.715 4.217 1.00 12.14 570 SER A CA 1
ATOM 719 C C . SER A 1 97 ? -4.047 12.879 3.019 1.00 11.64 570 SER A C 1
ATOM 720 O O . SER A 1 97 ? -5.241 12.634 2.897 1.00 11.79 570 SER A O 1
ATOM 723 N N . ARG A 1 98 ? -3.113 12.405 2.195 1.00 11.73 571 ARG A N 1
ATOM 724 C CA . ARG A 1 98 ? -3.476 11.538 1.032 1.00 12.38 571 ARG A CA 1
ATOM 725 C C . ARG A 1 98 ? -2.987 10.096 1.252 1.00 11.12 571 ARG A C 1
ATOM 726 O O . ARG A 1 98 ? -3.028 9.339 0.371 1.00 10.54 571 ARG A O 1
ATOM 734 N N . ASP A 1 99 ? -2.593 9.766 2.468 1.00 9.58 572 ASP A N 1
ATOM 735 C CA . ASP A 1 99 ? -2.085 8.418 2.730 1.00 9.17 572 ASP A CA 1
ATOM 736 C C . ASP A 1 99 ? -3.164 7.388 2.388 1.00 8.76 572 ASP A C 1
ATOM 737 O O . ASP A 1 99 ? -4.296 7.489 2.841 1.00 9.26 572 ASP A O 1
ATOM 742 N N . VAL A 1 100 ? -2.793 6.378 1.606 1.00 8.40 573 VAL A N 1
ATOM 743 C CA . VAL A 1 100 ? -3.763 5.432 1.108 1.00 8.14 573 VAL A CA 1
ATOM 744 C C . VAL A 1 100 ? -4.022 4.334 2.145 1.00 8.12 573 VAL A C 1
ATOM 745 O O . VAL A 1 100 ? -3.183 4.026 2.999 1.00 7.67 573 VAL A O 1
ATOM 749 N N . GLY A 1 101 ? -5.218 3.758 2.052 1.00 8.14 574 GLY A N 1
ATOM 750 C CA . GLY A 1 101 ? -5.651 2.626 2.866 1.00 8.03 574 GLY A CA 1
ATOM 751 C C . GLY A 1 101 ? -6.287 1.558 1.995 1.00 8.44 574 GLY A C 1
ATOM 752 O O . GLY A 1 101 ? -6.770 1.833 0.881 1.00 8.16 574 GLY A O 1
ATOM 753 N N . VAL A 1 102 ? -6.320 0.333 2.513 1.00 8.79 575 VAL A N 1
ATOM 754 C CA . VAL A 1 102 ? -6.865 -0.803 1.787 1.00 9.28 575 VAL A CA 1
ATOM 755 C C . VAL A 1 102 ? -7.723 -1.626 2.750 1.00 9.48 575 VAL A C 1
ATOM 756 O O . VAL A 1 102 ? -7.420 -1.738 3.959 1.00 9.60 575 VAL A O 1
ATOM 760 N N . VAL A 1 103 ? -8.795 -2.200 2.203 1.00 9.74 576 VAL A N 1
ATOM 761 C CA . VAL A 1 103 ? -9.559 -3.214 2.891 1.00 10.37 576 VAL A CA 1
ATOM 762 C C . VAL A 1 103 ? -9.487 -4.493 2.064 1.00 10.37 576 VAL A C 1
ATOM 763 O O . VAL A 1 103 ? -9.930 -4.511 0.913 1.00 10.76 576 VAL A O 1
ATOM 767 N N . CYS A 1 104 ? -8.883 -5.525 2.660 1.00 10.60 577 CYS A N 1
ATOM 768 C CA . CYS A 1 104 ? -8.713 -6.832 2.031 1.00 11.74 577 CYS A CA 1
ATOM 769 C C . CYS A 1 104 ? -9.751 -7.798 2.610 1.00 12.97 577 CYS A C 1
ATOM 770 O O . CYS A 1 104 ? -10.263 -7.562 3.701 1.00 14.29 577 CYS A O 1
ATOM 773 N N . SER A 1 105 ? -10.028 -8.881 1.879 1.00 14.60 578 SER A N 1
ATOM 774 C CA . SER A 1 105 ? -10.899 -9.959 2.357 1.00 17.51 578 SER A CA 1
ATOM 775 C C . SER A 1 105 ? -10.316 -11.334 2.012 1.00 19.13 578 SER A C 1
ATOM 776 O O . SER A 1 105 ? -10.013 -11.622 0.837 1.00 16.46 578 SER A O 1
ATOM 779 N N . VAL A 1 106 ? -10.144 -12.133 3.077 1.00 22.92 1001 VAL A N 1
ATOM 780 C CA . VAL A 1 106 ? -10.061 -13.609 3.133 1.00 27.69 1001 VAL A CA 1
ATOM 781 C C . VAL A 1 106 ? -8.622 -14.036 3.438 1.00 32.71 1001 VAL A C 1
ATOM 782 O O . VAL A 1 106 ? -8.431 -15.063 4.090 1.00 40.12 1001 VAL A O 1
ATOM 786 N N . LEU B 1 1 ? 2.228 18.576 36.026 1.00 24.28 1 LEU B N 1
ATOM 787 C CA . LEU B 1 1 ? 3.329 19.509 35.667 1.00 23.64 1 LEU B CA 1
ATOM 788 C C . LEU B 1 1 ? 3.150 19.987 34.227 1.00 22.06 1 LEU B C 1
ATOM 789 O O . LEU B 1 1 ? 2.611 19.264 33.404 1.00 21.66 1 LEU B O 1
ATOM 794 N N . GLU B 1 2 ? 3.698 21.170 33.963 1.00 21.65 2 GLU B N 1
ATOM 795 C CA . GLU B 1 2 ? 3.756 21.693 32.586 1.00 21.80 2 GLU B CA 1
ATOM 796 C C . GLU B 1 2 ? 4.930 21.013 31.905 1.00 21.05 2 GLU B C 1
ATOM 797 O O . GLU B 1 2 ? 5.909 20.741 32.542 1.00 20.26 2 GLU B O 1
ATOM 803 N N . LYS B 1 3 ? 4.733 20.698 30.646 1.00 19.72 3 LYS B N 1
ATOM 804 C CA . LYS B 1 3 ? 5.769 20.028 29.847 1.00 20.09 3 LYS B CA 1
ATOM 805 C C . LYS B 1 3 ? 6.727 21.071 29.286 1.00 17.74 3 LYS B C 1
ATOM 806 O O . LYS B 1 3 ? 6.282 22.087 28.861 1.00 19.06 3 LYS B O 1
ATOM 812 N N . ARG B 1 4 ? 8.016 20.777 29.327 1.00 14.68 4 ARG B N 1
ATOM 813 C CA . ARG B 1 4 ? 8.977 21.684 28.663 1.00 13.26 4 ARG B CA 1
ATOM 814 C C . ARG B 1 4 ? 10.018 20.868 27.901 1.00 12.22 4 ARG B C 1
ATOM 815 O O . ARG B 1 4 ? 10.133 19.716 28.212 1.00 11.86 4 ARG B O 1
ATOM 823 N N . PRO B 1 5 ? 10.625 21.479 26.918 1.00 9.14 478 PRO B N 1
ATOM 824 C CA . PRO B 1 5 ? 11.666 20.751 26.213 1.00 8.82 478 PRO B CA 1
ATOM 825 C C . PRO B 1 5 ? 12.842 20.402 27.132 1.00 8.42 478 PRO B C 1
ATOM 826 O O . PRO B 1 5 ? 13.023 21.013 28.181 1.00 8.99 478 PRO B O 1
ATOM 830 N N . ARG B 1 6 ? 13.659 19.457 26.675 1.00 7.76 479 ARG B N 1
ATOM 831 C CA . ARG B 1 6 ? 14.924 19.136 27.325 1.00 8.04 479 ARG B CA 1
ATOM 832 C C . ARG B 1 6 ? 16.077 19.583 26.434 1.00 8.09 479 ARG B C 1
ATOM 833 O O . ARG B 1 6 ? 15.973 19.478 25.208 1.00 7.89 479 ARG B O 1
ATOM 841 N N . LEU B 1 7 ? 17.148 20.073 27.056 1.00 7.77 480 LEU B N 1
ATOM 842 C CA . LEU B 1 7 ? 18.455 20.177 26.404 1.00 7.76 480 LEU B CA 1
ATOM 843 C C . LEU B 1 7 ? 19.330 19.072 26.985 1.00 7.96 480 LEU B C 1
ATOM 844 O O . LEU B 1 7 ? 19.586 19.077 28.187 1.00 7.82 480 LEU B O 1
ATOM 849 N N . VAL B 1 8 ? 19.748 18.136 26.124 1.00 8.41 481 VAL B N 1
ATOM 850 C CA . VAL B 1 8 ? 20.328 16.877 26.581 1.00 8.90 481 VAL B CA 1
ATOM 851 C C . VAL B 1 8 ? 21.814 16.820 26.210 1.00 9.28 481 VAL B C 1
ATOM 852 O O . VAL B 1 8 ? 22.220 17.203 25.123 1.00 9.98 481 VAL B O 1
ATOM 856 N N . GLY B 1 9 ? 22.628 16.297 27.140 1.00 10.07 482 GLY B N 1
ATOM 857 C CA . GLY B 1 9 ? 24.004 15.935 26.849 1.00 11.26 482 GLY B CA 1
ATOM 858 C C . GLY B 1 9 ? 24.965 17.106 26.943 1.00 11.66 482 GLY B C 1
ATOM 859 O O . GLY B 1 9 ? 26.122 16.967 26.539 1.00 14.33 482 GLY B O 1
ATOM 860 N N . GLY B 1 10 ? 24.517 18.250 27.475 1.00 11.76 483 GLY B N 1
ATOM 861 C CA . GLY B 1 10 ? 25.390 19.404 27.692 1.00 12.01 483 GLY B CA 1
ATOM 862 C C . GLY B 1 10 ? 26.199 19.271 28.972 1.00 12.15 483 GLY B C 1
ATOM 863 O O . GLY B 1 10 ? 25.852 18.508 29.857 1.00 13.01 483 GLY B O 1
ATOM 864 N N . ASP B 1 11 ? 27.339 19.962 29.015 1.00 11.17 484 ASP B N 1
ATOM 865 C CA . ASP B 1 11 ? 28.134 20.088 30.246 1.00 11.46 484 ASP B CA 1
ATOM 866 C C . ASP B 1 11 ? 28.056 21.535 30.748 1.00 10.74 484 ASP B C 1
ATOM 867 O O . ASP B 1 11 ? 28.371 21.798 31.903 1.00 10.96 484 ASP B O 1
ATOM 872 N N . ILE B 1 12 ? 27.671 22.461 29.857 1.00 10.12 485 ILE B N 1
ATOM 873 C CA . ILE B 1 12 ? 27.468 23.879 30.215 1.00 10.31 485 ILE B CA 1
ATOM 874 C C . ILE B 1 12 ? 25.975 24.075 30.444 1.00 9.68 485 ILE B C 1
ATOM 875 O O . ILE B 1 12 ? 25.161 23.630 29.631 1.00 9.31 485 ILE B O 1
ATOM 880 N N . PRO B 1 13 ? 25.547 24.745 31.534 1.00 8.83 486 PRO B N 1
ATOM 881 C CA . PRO B 1 13 ? 24.127 25.001 31.745 1.00 8.72 486 PRO B CA 1
ATOM 882 C C . PRO B 1 13 ? 23.503 25.670 30.513 1.00 8.59 486 PRO B C 1
ATOM 883 O O . PRO B 1 13 ? 24.142 26.498 29.869 1.00 8.81 486 PRO B O 1
ATOM 887 N N . CYS B 1 14 ? 22.257 25.311 30.211 1.00 8.42 487 CYS B N 1
ATOM 888 C CA . CYS B 1 14 ? 21.447 25.971 29.211 1.00 8.65 487 CYS B CA 1
ATOM 889 C C . CYS B 1 14 ? 21.999 25.729 27.804 1.00 8.19 487 CYS B C 1
ATOM 890 O O . CYS B 1 14 ? 21.836 26.570 26.917 1.00 8.42 487 CYS B O 1
ATOM 893 N N . SER B 1 15 ? 22.597 24.550 27.589 1.00 8.03 488 SER B N 1
ATOM 894 C CA . SER B 1 15 ? 23.012 24.112 26.273 1.00 8.05 488 SER B CA 1
ATOM 895 C C . SER B 1 15 ? 22.794 22.602 26.136 1.00 7.93 488 SER B C 1
ATOM 896 O O . SER B 1 15 ? 22.807 21.886 27.136 1.00 8.41 488 SER B O 1
ATOM 899 N N . GLY B 1 16 ? 22.574 22.144 24.903 1.00 7.57 489 GLY B N 1
ATOM 900 C CA . GLY B 1 16 ? 22.496 20.729 24.620 1.00 7.48 489 GLY B CA 1
ATOM 901 C C . GLY B 1 16 ? 21.636 20.404 23.413 1.00 7.38 489 GLY B C 1
ATOM 902 O O . GLY B 1 16 ? 21.162 21.292 22.713 1.00 7.39 489 GLY B O 1
ATOM 903 N N . ARG B 1 17 ? 21.435 19.104 23.189 1.00 7.56 490 ARG B N 1
ATOM 904 C CA . ARG B 1 17 ? 20.591 18.587 22.121 1.00 7.58 490 ARG B CA 1
ATOM 905 C C . ARG B 1 17 ? 19.120 18.809 22.480 1.00 7.52 490 ARG B C 1
ATOM 906 O O . ARG B 1 17 ? 18.678 18.481 23.588 1.00 7.37 490 ARG B O 1
ATOM 914 N N . VAL B 1 18 ? 18.351 19.317 21.520 1.00 7.24 491 VAL B N 1
ATOM 915 C CA . VAL B 1 18 ? 16.931 19.562 21.749 1.00 7.46 491 VAL B CA 1
ATOM 916 C C . VAL B 1 18 ? 16.177 18.229 21.740 1.00 7.53 491 VAL B C 1
ATOM 917 O O . VAL B 1 18 ? 16.293 17.453 20.778 1.00 8.00 491 VAL B O 1
ATOM 921 N N . GLU B 1 19 ? 15.373 17.983 22.785 1.00 8.03 492 GLU B N 1
ATOM 922 C CA . GLU B 1 19 ? 14.415 16.875 22.782 1.00 9.18 492 GLU B CA 1
ATOM 923 C C . GLU B 1 19 ? 13.058 17.400 23.257 1.00 8.57 492 GLU B C 1
ATOM 924 O O . GLU B 1 19 ? 12.974 18.232 24.173 1.00 8.68 492 GLU B O 1
ATOM 930 N N . VAL B 1 20 ? 11.994 16.963 22.576 1.00 8.99 493 VAL B N 1
ATOM 931 C CA . VAL B 1 20 ? 10.645 17.442 22.846 1.00 9.66 493 VAL B CA 1
ATOM 932 C C . VAL B 1 20 ? 9.739 16.223 23.019 1.00 9.51 493 VAL B C 1
ATOM 933 O O . VAL B 1 20 ? 9.911 15.248 22.330 1.00 9.26 493 VAL B O 1
ATOM 937 N N . LYS B 1 21 ? 8.749 16.332 23.909 1.00 9.73 494 LYS B N 1
ATOM 938 C CA . LYS B 1 21 ? 7.843 15.235 24.193 1.00 11.03 494 LYS B CA 1
ATOM 939 C C . LYS B 1 21 ? 6.487 15.467 23.518 1.00 11.29 494 LYS B C 1
ATOM 940 O O . LYS B 1 21 ? 5.892 16.543 23.668 1.00 11.23 494 LYS B O 1
ATOM 946 N N . HIS B 1 22 ? 6.020 14.446 22.794 1.00 11.98 495 HIS B N 1
ATOM 947 C CA . HIS B 1 22 ? 4.641 14.335 22.334 1.00 12.79 495 HIS B CA 1
ATOM 948 C C . HIS B 1 22 ? 4.071 13.045 22.912 1.00 13.50 495 HIS B C 1
ATOM 949 O O . HIS B 1 22 ? 4.690 12.015 22.766 1.00 13.93 495 HIS B O 1
ATOM 956 N N . GLY B 1 23 ? 2.913 13.119 23.570 1.00 14.76 496 GLY B N 1
ATOM 957 C CA . GLY B 1 23 ? 2.341 11.919 24.173 1.00 15.44 496 GLY B CA 1
ATOM 958 C C . GLY B 1 23 ? 3.274 11.399 25.256 1.00 15.92 496 GLY B C 1
ATOM 959 O O . GLY B 1 23 ? 3.585 12.145 26.187 1.00 17.51 496 GLY B O 1
ATOM 960 N N . ASP B 1 24 ? 3.769 10.175 25.090 1.00 17.23 497 ASP B N 1
ATOM 961 C CA . ASP B 1 24 ? 4.722 9.631 26.094 1.00 18.57 497 ASP B CA 1
ATOM 962 C C . ASP B 1 24 ? 6.109 9.504 25.475 1.00 17.89 497 ASP B C 1
ATOM 963 O O . ASP B 1 24 ? 6.944 8.964 26.127 1.00 18.33 497 ASP B O 1
ATOM 968 N N . THR B 1 25 ? 6.327 10.127 24.324 1.00 15.62 498 THR B N 1
ATOM 969 C CA . THR B 1 25 ? 7.576 9.914 23.581 1.00 15.40 498 THR B CA 1
ATOM 970 C C . THR B 1 25 ? 8.437 11.176 23.457 1.00 13.92 498 THR B C 1
ATOM 971 O O . THR B 1 25 ? 7.941 12.163 23.041 1.00 13.02 498 THR B O 1
ATOM 975 N N . TRP B 1 26 ? 9.717 11.019 23.781 1.00 12.56 499 TRP B N 1
ATOM 976 C CA . TRP B 1 26 ? 10.739 12.072 23.564 1.00 12.09 499 TRP B CA 1
ATOM 977 C C . TRP B 1 26 ? 11.389 11.870 22.188 1.00 11.92 499 TRP B C 1
ATOM 978 O O . TRP B 1 26 ? 11.703 10.766 21.836 1.00 13.11 499 TRP B O 1
ATOM 989 N N . GLY B 1 27 ? 11.568 12.955 21.455 1.00 10.85 500 GLY B N 1
ATOM 990 C CA . GLY B 1 27 ? 12.195 12.906 20.150 1.00 11.11 500 GLY B CA 1
ATOM 991 C C . GLY B 1 27 ? 13.122 14.089 19.946 1.00 10.90 500 GLY B C 1
ATOM 992 O O . GLY B 1 27 ? 12.932 15.171 20.501 1.00 11.36 500 GLY B O 1
ATOM 993 N N . SER B 1 28 ? 14.151 13.861 19.134 1.00 10.84 501 SER B N 1
ATOM 994 C CA . SER B 1 28 ? 15.066 14.871 18.692 1.00 11.38 501 SER B CA 1
ATOM 995 C C . SER B 1 28 ? 14.445 15.615 17.499 1.00 11.11 501 SER B C 1
ATOM 996 O O . SER B 1 28 ? 13.353 15.273 17.067 1.00 11.72 501 SER B O 1
ATOM 999 N N . VAL B 1 29 ? 15.116 16.665 17.015 1.00 10.76 502 VAL B N 1
ATOM 1000 C CA . VAL B 1 29 ? 14.637 17.513 15.928 1.00 11.82 502 VAL B CA 1
ATOM 1001 C C . VAL B 1 29 ? 15.783 17.752 14.942 1.00 12.17 502 VAL B C 1
ATOM 1002 O O . VAL B 1 29 ? 16.909 17.998 15.351 1.00 10.90 502 VAL B O 1
ATOM 1006 N N . CYS B 1 30 ? 15.452 17.724 13.652 1.00 13.37 503 CYS B N 1
ATOM 1007 C CA . CYS B 1 30 ? 16.481 17.940 12.624 1.00 15.27 503 CYS B CA 1
ATOM 1008 C C . CYS B 1 30 ? 16.983 19.384 12.650 1.00 15.08 503 CYS B C 1
ATOM 1009 O O . CYS B 1 30 ? 16.191 20.300 12.754 1.00 13.64 503 CYS B O 1
ATOM 1012 N N . ASP B 1 31 ? 18.258 19.555 12.314 1.00 15.15 504 ASP B N 1
ATOM 1013 C CA . ASP B 1 31 ? 18.973 20.855 12.328 1.00 18.20 504 ASP B CA 1
ATOM 1014 C C . ASP B 1 31 ? 18.588 21.782 11.161 1.00 17.83 504 ASP B C 1
ATOM 1015 O O . ASP B 1 31 ? 19.136 22.842 11.090 1.00 18.29 504 ASP B O 1
ATOM 1020 N N . SER B 1 32 ? 17.755 21.332 10.249 1.00 18.22 505 SER B N 1
ATOM 1021 C CA . SER B 1 32 ? 17.259 22.241 9.194 1.00 19.25 505 SER B CA 1
ATOM 1022 C C . SER B 1 32 ? 15.778 22.559 9.460 1.00 18.71 505 SER B C 1
ATOM 1023 O O . SER B 1 32 ? 15.217 23.240 8.667 1.00 20.33 505 SER B O 1
ATOM 1026 N N . ASP B 1 33 ? 15.223 22.164 10.603 1.00 16.94 506 ASP B N 1
ATOM 1027 C CA . ASP B 1 33 ? 13.787 22.317 10.876 1.00 16.58 506 ASP B CA 1
ATOM 1028 C C . ASP B 1 33 ? 13.528 23.263 12.061 1.00 13.94 506 ASP B C 1
ATOM 1029 O O . ASP B 1 33 ? 12.365 23.557 12.341 1.00 13.70 506 ASP B O 1
ATOM 1034 N N . PHE B 1 34 ? 14.570 23.719 12.778 1.00 12.53 507 PHE B N 1
ATOM 1035 C CA . PHE B 1 34 ? 14.388 24.384 14.071 1.00 11.51 507 PHE B CA 1
ATOM 1036 C C . PHE B 1 34 ? 14.833 25.847 13.977 1.00 10.60 507 PHE B C 1
ATOM 1037 O O . PHE B 1 34 ? 16.017 26.120 13.834 1.00 11.04 507 PHE B O 1
ATOM 1045 N N . SER B 1 35 ? 13.877 26.780 14.043 1.00 9.60 508 SER B N 1
ATOM 1046 C CA . SER B 1 35 ? 14.134 28.200 13.821 1.00 9.84 508 SER B CA 1
ATOM 1047 C C . SER B 1 35 ? 14.694 28.876 15.071 1.00 9.61 508 SER B C 1
ATOM 1048 O O . SER B 1 35 ? 14.596 28.354 16.198 1.00 8.83 508 SER B O 1
ATOM 1051 N N . LEU B 1 36 ? 15.265 30.061 14.855 1.00 10.31 509 LEU B N 1
ATOM 1052 C CA . LEU B 1 36 ? 15.710 30.905 15.950 1.00 10.89 509 LEU B CA 1
ATOM 1053 C C . LEU B 1 36 ? 14.510 31.287 16.835 1.00 10.69 509 LEU B C 1
ATOM 1054 O O . LEU B 1 36 ? 14.652 31.435 18.043 1.00 10.15 509 LEU B O 1
ATOM 1059 N N . GLU B 1 37 ? 13.321 31.434 16.245 1.00 10.57 510 GLU B N 1
ATOM 1060 C CA . GLU B 1 37 ? 12.108 31.788 17.020 1.00 10.53 510 GLU B CA 1
ATOM 1061 C C . GLU B 1 37 ? 11.732 30.640 17.961 1.00 9.43 510 GLU B C 1
ATOM 1062 O O . GLU B 1 37 ? 11.379 30.878 19.122 1.00 8.41 510 GLU B O 1
ATOM 1068 N N . ALA B 1 38 ? 11.783 29.400 17.447 1.00 8.61 511 ALA B N 1
ATOM 1069 C CA . ALA B 1 38 ? 11.575 28.210 18.270 1.00 8.26 511 ALA B CA 1
ATOM 1070 C C . ALA B 1 38 ? 12.640 28.114 19.365 1.00 8.10 511 ALA B C 1
ATOM 10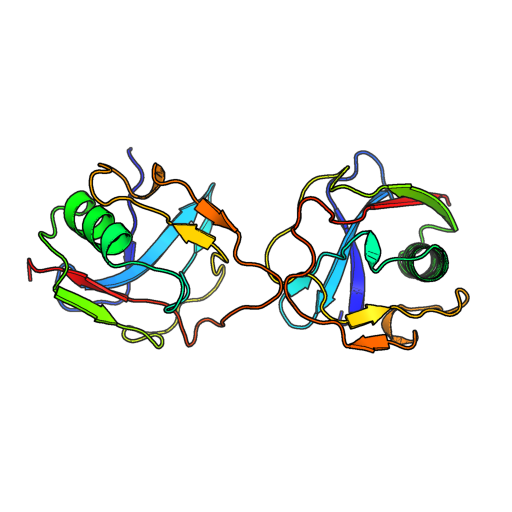71 O O . ALA B 1 38 ? 12.318 27.813 20.528 1.00 8.48 511 ALA B O 1
ATOM 1073 N N . ALA B 1 39 ? 13.880 28.378 18.990 1.00 8.07 512 ALA B N 1
ATOM 1074 C CA . ALA B 1 39 ? 14.945 28.301 20.005 1.00 8.05 512 ALA B CA 1
ATOM 1075 C C . ALA B 1 39 ? 14.717 29.387 21.058 1.00 7.96 512 ALA B C 1
ATOM 1076 O O . ALA B 1 39 ? 15.065 29.157 22.165 1.00 7.98 512 ALA B O 1
ATOM 1078 N N . SER B 1 40 ? 14.221 30.547 20.644 1.00 8.51 513 SER B N 1
ATOM 1079 C CA . SER B 1 40 ? 13.967 31.628 21.631 1.00 9.11 513 SER B CA 1
ATOM 1080 C C . SER B 1 40 ? 12.874 31.219 22.614 1.00 8.15 513 SER B C 1
ATOM 1081 O O . SER B 1 40 ? 13.007 31.492 23.763 1.00 8.42 513 SER B O 1
ATOM 1084 N N . VAL B 1 41 ? 11.820 30.618 22.076 1.00 7.98 514 VAL B N 1
ATOM 1085 C CA . VAL B 1 41 ? 10.733 30.148 22.976 1.00 7.62 514 VAL B CA 1
ATOM 1086 C C . VAL B 1 41 ? 11.322 29.128 23.966 1.00 7.41 514 VAL B C 1
ATOM 1087 O O . VAL B 1 41 ? 11.016 29.207 25.098 1.00 7.30 514 VAL B O 1
ATOM 1091 N N . LEU B 1 42 ? 12.111 28.187 23.453 1.00 7.26 515 LEU B N 1
ATOM 1092 C CA . LEU B 1 42 ? 12.722 27.151 24.275 1.00 7.09 515 LEU B CA 1
ATOM 1093 C C . LEU B 1 42 ? 13.610 27.779 25.357 1.00 7.26 515 LEU B C 1
ATOM 1094 O O . LEU B 1 42 ? 13.514 27.411 26.526 1.00 6.66 515 LEU B O 1
ATOM 1099 N N . CYS B 1 43 ? 14.522 28.662 24.971 1.00 7.71 516 CYS B N 1
ATOM 1100 C CA . CYS B 1 43 ? 15.466 29.239 25.950 1.00 8.09 516 CYS B CA 1
ATOM 1101 C C . CYS B 1 43 ? 14.692 29.977 27.043 1.00 8.31 516 CYS B C 1
ATOM 1102 O O . CYS B 1 43 ? 15.014 29.877 28.244 1.00 8.12 516 CYS B O 1
ATOM 1105 N N . ARG B 1 44 ? 13.662 30.723 26.636 1.00 8.69 517 ARG B N 1
ATOM 1106 C CA . ARG B 1 44 ? 12.870 31.490 27.591 1.00 9.77 517 ARG B CA 1
ATOM 1107 C C . ARG B 1 44 ? 12.113 30.559 28.547 1.00 9.62 517 ARG B C 1
ATOM 1108 O O . ARG B 1 44 ? 12.101 30.789 29.764 1.00 9.56 517 ARG B O 1
ATOM 1116 N N . GLU B 1 45 ? 11.529 29.512 27.991 1.00 10.30 518 GLU B N 1
ATOM 1117 C CA . GLU B 1 45 ? 10.706 28.561 28.778 1.00 11.22 518 GLU B CA 1
ATOM 1118 C C . GLU B 1 45 ? 11.562 27.827 29.815 1.00 10.95 518 GLU B C 1
ATOM 1119 O O . GLU B 1 45 ? 11.032 27.390 30.827 1.00 12.21 518 GLU B O 1
ATOM 1125 N N . LEU B 1 46 ? 12.846 27.691 29.526 1.00 9.90 519 LEU B N 1
ATOM 1126 C CA . LEU B 1 46 ? 13.774 26.964 30.426 1.00 10.23 519 LEU B CA 1
ATOM 1127 C C . LEU B 1 46 ? 14.446 27.914 31.423 1.00 10.06 519 LEU B C 1
ATOM 1128 O O . LEU B 1 46 ? 15.248 27.429 32.166 1.00 9.78 519 LEU B O 1
ATOM 1133 N N . GLN B 1 47 ? 14.040 29.175 31.423 1.00 10.28 520 GLN B N 1
ATOM 1134 C CA . GLN B 1 47 ? 14.654 30.232 32.273 1.00 11.28 520 GLN B CA 1
ATOM 1135 C C . GLN B 1 47 ? 16.150 30.310 31.950 1.00 10.39 520 GLN B C 1
ATOM 1136 O O . GLN B 1 47 ? 16.945 30.522 32.814 1.00 9.53 520 GLN B O 1
ATOM 1142 N N . CYS B 1 48 ? 16.429 30.198 30.654 1.00 9.27 521 CYS B N 1
ATOM 1143 C CA . CYS B 1 48 ? 17.793 30.121 30.159 1.00 9.37 521 CYS B CA 1
ATOM 1144 C C . CYS B 1 48 ? 18.187 31.372 29.354 1.00 9.09 521 CYS B C 1
ATOM 1145 O O . CYS B 1 48 ? 19.284 31.406 28.780 1.00 8.85 521 CYS B O 1
ATOM 1148 N N . GLY B 1 49 ? 17.330 32.409 29.338 1.00 8.69 522 GLY B N 1
ATOM 1149 C CA . GLY B 1 49 ? 17.706 33.668 28.706 1.00 9.49 522 GLY B CA 1
ATOM 1150 C C . GLY B 1 49 ? 17.368 33.659 27.229 1.00 10.07 522 GLY B C 1
ATOM 1151 O O . GLY B 1 49 ? 16.251 33.303 26.877 1.00 11.66 522 GLY B O 1
ATOM 1152 N N . THR B 1 50 ? 18.336 34.073 26.405 1.00 10.47 523 THR B N 1
ATOM 1153 C CA . THR B 1 50 ? 18.169 34.253 24.966 1.00 11.21 523 THR B CA 1
ATOM 1154 C C . THR B 1 50 ? 19.017 33.230 24.199 1.00 11.51 523 THR B C 1
ATOM 1155 O O . THR B 1 50 ? 19.874 32.572 24.744 1.00 11.04 523 THR B O 1
ATOM 1159 N N . VAL B 1 51 ? 18.764 33.114 22.896 1.00 11.67 524 VAL B N 1
ATOM 1160 C CA . VAL B 1 51 ? 19.538 32.185 22.066 1.00 11.50 524 VAL B CA 1
ATOM 1161 C C . VAL B 1 51 ? 20.883 32.812 21.704 1.00 11.18 524 VAL B C 1
ATOM 1162 O O . VAL B 1 51 ? 20.952 33.922 21.159 1.00 12.32 524 VAL B O 1
ATOM 1166 N N . VAL B 1 52 ? 21.949 32.064 21.986 1.00 10.79 525 VAL B N 1
ATOM 1167 C CA . VAL B 1 52 ? 23.280 32.409 21.528 1.00 11.11 525 VAL B CA 1
ATOM 1168 C C . VAL B 1 52 ? 23.532 31.766 20.158 1.00 11.17 525 VAL B C 1
ATOM 1169 O O . VAL B 1 52 ? 23.989 32.428 19.220 1.00 12.02 525 VAL B O 1
ATOM 1173 N N . SER B 1 53 ? 23.243 30.469 20.046 1.00 10.81 526 SER B N 1
ATOM 1174 C CA . SER B 1 53 ? 23.551 29.739 18.822 1.00 10.88 526 SER B CA 1
ATOM 1175 C C . SER B 1 53 ? 22.623 28.529 18.689 1.00 10.30 526 SER B C 1
ATOM 1176 O O . SER B 1 53 ? 22.177 27.962 19.687 1.00 9.98 526 SER B O 1
ATOM 1179 N N . ILE B 1 54 ? 22.337 28.172 17.437 1.00 9.86 527 ILE B N 1
ATOM 1180 C CA . ILE B 1 54 ? 21.738 26.907 17.098 1.00 9.44 527 ILE B CA 1
ATOM 1181 C C . ILE B 1 54 ? 22.848 26.125 16.419 1.00 9.35 527 ILE B C 1
ATOM 1182 O O . ILE B 1 54 ? 23.410 26.611 15.426 1.00 10.12 527 ILE B O 1
ATOM 1187 N N . LEU B 1 55 ? 23.214 24.988 17.009 1.00 8.80 528 LEU B N 1
ATOM 1188 C CA . LEU B 1 55 ? 24.301 24.159 16.503 1.00 9.21 528 LEU B CA 1
ATOM 1189 C C . LEU B 1 55 ? 23.729 22.869 15.909 1.00 9.96 528 LEU B C 1
ATOM 1190 O O . LEU B 1 55 ? 22.933 22.171 16.546 1.00 10.46 528 LEU B O 1
ATOM 1195 N N . GLY B 1 56 ? 24.178 22.553 14.697 1.00 10.25 529 GLY B N 1
ATOM 1196 C CA . GLY B 1 56 ? 23.707 21.397 13.964 1.00 10.72 529 GLY B CA 1
ATOM 1197 C C . GLY B 1 56 ? 24.606 20.191 14.114 1.00 10.51 529 GLY B C 1
ATOM 1198 O O . GLY B 1 56 ? 25.594 20.199 14.838 1.00 11.53 529 GLY B O 1
ATOM 1199 N N . GLY B 1 57 ? 24.246 19.126 13.397 1.00 11.21 530 GLY B N 1
ATOM 1200 C CA . GLY B 1 57 ? 25.169 18.019 13.205 1.00 11.06 530 GLY B CA 1
ATOM 1201 C C . GLY B 1 57 ? 25.437 17.221 14.472 1.00 11.09 530 GLY B C 1
ATOM 1202 O O . GLY B 1 57 ? 26.541 16.759 14.684 1.00 10.74 530 GLY B O 1
ATOM 1203 N N . ALA B 1 58 ? 24.419 17.070 15.327 1.00 10.94 531 ALA B N 1
ATOM 1204 C CA . ALA B 1 58 ? 24.544 16.298 16.557 1.00 10.72 531 ALA B CA 1
ATOM 1205 C C . ALA B 1 58 ? 25.760 16.801 17.348 1.00 10.49 531 ALA B C 1
ATOM 1206 O O . ALA B 1 58 ? 26.592 16.047 17.854 1.00 10.37 531 ALA B O 1
ATOM 1208 N N . HIS B 1 59 ? 25.793 18.118 17.528 1.00 10.29 532 HIS B N 1
ATOM 1209 C CA . HIS B 1 59 ? 26.890 18.802 18.171 1.00 10.45 532 HIS B CA 1
ATOM 1210 C C . HIS B 1 59 ? 27.155 18.250 19.578 1.00 10.48 532 HIS B C 1
ATOM 1211 O O . HIS B 1 59 ? 28.335 18.135 20.002 1.00 11.19 532 HIS B O 1
ATOM 1218 N N . PHE B 1 60 ? 26.082 17.944 20.322 1.00 10.73 533 PHE B N 1
ATOM 1219 C CA . PHE B 1 60 ? 26.185 17.472 21.720 1.00 11.17 533 PHE B CA 1
ATOM 1220 C C . PHE B 1 60 ? 25.991 15.956 21.783 1.00 11.85 533 PHE B C 1
ATOM 1221 O O . PHE B 1 60 ? 25.720 15.416 22.843 1.00 14.93 533 PHE B O 1
ATOM 1229 N N . GLY B 1 61 ? 26.183 15.297 20.636 1.00 12.23 534 GLY B N 1
ATOM 1230 C CA . GLY B 1 61 ? 25.949 13.877 20.468 1.00 12.18 534 GLY B CA 1
ATOM 1231 C C . GLY B 1 61 ? 24.600 13.635 19.819 1.00 12.34 534 GLY B C 1
ATOM 1232 O O . GLY B 1 61 ? 23.711 14.516 19.832 1.00 11.22 534 GLY B O 1
ATOM 1233 N N . GLU B 1 62 ? 24.491 12.459 19.203 1.00 14.62 535 GLU B N 1
ATOM 1234 C CA . GLU B 1 62 ? 23.297 11.983 18.572 1.00 14.92 535 GLU B CA 1
ATOM 1235 C C . GLU B 1 62 ? 22.302 11.492 19.623 1.00 15.04 535 GLU B C 1
ATOM 1236 O O . GLU B 1 62 ? 22.665 10.814 20.601 1.00 15.72 535 GLU B O 1
ATOM 1242 N N . GLY B 1 63 ? 21.033 11.709 19.347 1.00 15.64 536 GLY B N 1
ATOM 1243 C CA . GLY B 1 63 ? 20.054 11.050 20.214 1.00 16.22 536 GLY B CA 1
ATOM 1244 C C . GLY B 1 63 ? 19.772 9.660 19.658 1.00 16.35 536 GLY B C 1
ATOM 1245 O O . GLY B 1 63 ? 20.402 9.196 18.742 1.00 16.10 536 GLY B O 1
ATOM 1246 N N . ASN B 1 64 ? 18.828 9.016 20.268 1.00 17.43 537 ASN B N 1
ATOM 1247 C C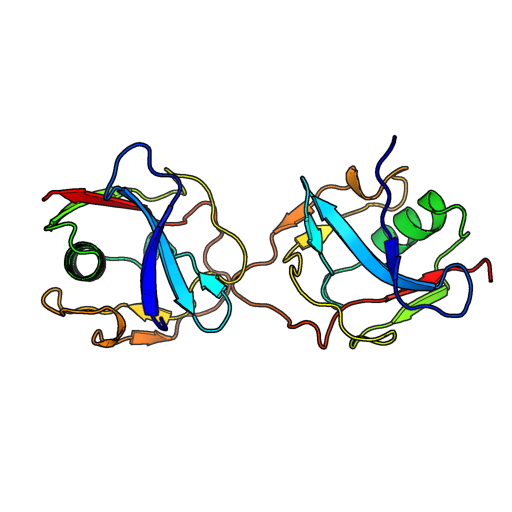A . ASN B 1 64 ? 18.462 7.655 19.850 1.00 20.51 537 ASN B CA 1
ATOM 1248 C C . ASN B 1 64 ? 16.930 7.572 19.935 1.00 20.75 537 ASN B C 1
ATOM 1249 O O . ASN B 1 64 ? 16.343 8.289 20.741 1.00 23.94 537 ASN B O 1
ATOM 1254 N N . GLY B 1 65 ? 16.304 6.822 19.070 1.00 20.05 538 GLY B N 1
ATOM 1255 C CA . GLY B 1 65 ? 14.862 6.758 19.189 1.00 16.96 538 GLY B CA 1
ATOM 1256 C C . GLY B 1 65 ? 14.238 7.745 18.248 1.00 16.00 538 GLY B C 1
ATOM 1257 O O . GLY B 1 65 ? 14.793 7.994 17.201 1.00 15.69 538 GLY B O 1
ATOM 1258 N N . GLN B 1 66 ? 13.086 8.242 18.656 1.00 14.27 539 GLN B N 1
ATOM 1259 C CA . GLN B 1 66 ? 12.281 9.076 17.752 1.00 14.11 539 GLN B CA 1
ATOM 1260 C C . GLN B 1 66 ? 12.991 10.355 17.307 1.00 13.71 539 GLN B C 1
ATOM 1261 O O . GLN B 1 66 ? 13.650 10.983 18.113 1.00 14.17 539 GLN B O 1
ATOM 1267 N N . ILE B 1 67 ? 12.828 10.659 16.033 1.00 13.76 540 ILE B N 1
ATOM 1268 C CA . ILE B 1 67 ? 13.111 11.982 15.467 1.00 14.16 540 ILE B CA 1
ATOM 1269 C C . ILE B 1 67 ? 11.768 12.570 15.026 1.00 14.67 540 ILE B C 1
ATOM 1270 O O . ILE B 1 67 ? 10.992 11.909 14.332 1.00 14.87 540 ILE B O 1
ATOM 1275 N N . TRP B 1 68 ? 11.475 13.797 15.463 1.00 13.87 541 TRP B N 1
ATOM 1276 C CA . TRP B 1 68 ? 10.246 14.462 15.030 1.00 14.84 541 TRP B CA 1
ATOM 1277 C C . TRP B 1 68 ? 10.459 15.077 13.646 1.00 16.41 541 TRP B C 1
ATOM 1278 O O . TRP B 1 68 ? 11.289 15.955 13.504 1.00 18.30 541 TRP B O 1
ATOM 1289 N N . THR B 1 69 ? 9.691 14.616 12.652 1.00 16.33 542 THR B N 1
ATOM 1290 C CA . THR B 1 69 ? 9.737 15.173 11.289 1.00 16.45 542 THR B CA 1
ATOM 1291 C C . THR B 1 69 ? 8.739 16.329 11.206 1.00 16.90 542 THR B C 1
ATOM 1292 O O . THR B 1 69 ? 7.686 16.232 10.563 1.00 17.60 542 THR B O 1
ATOM 1296 N N . GLU B 1 70 ? 9.087 17.404 11.917 1.00 16.58 543 GLU B N 1
ATOM 1297 C CA . GLU B 1 70 ? 8.179 18.486 12.273 1.00 17.05 543 GLU B CA 1
ATOM 1298 C C . GLU B 1 70 ? 8.939 19.805 12.333 1.00 15.17 543 GLU B C 1
ATOM 1299 O O . GLU B 1 70 ? 10.090 19.849 12.755 1.00 15.02 543 GLU B O 1
ATOM 1305 N N . GLU B 1 71 ? 8.254 20.870 11.908 1.00 13.36 544 GLU B N 1
ATOM 1306 C CA . GLU B 1 71 ? 8.726 22.224 12.044 1.00 12.92 544 GLU B CA 1
ATOM 1307 C C . GLU B 1 71 ? 7.881 22.943 13.099 1.00 12.32 544 GLU B C 1
ATOM 1308 O O . GLU B 1 71 ? 6.705 23.129 12.910 1.00 12.12 544 GLU B O 1
ATOM 1314 N N . PHE B 1 72 ? 8.503 23.341 14.209 1.00 11.81 545 PHE B N 1
ATOM 1315 C CA . PHE B 1 72 ? 7.831 24.169 15.223 1.00 12.18 545 PHE B CA 1
ATOM 1316 C C . PHE B 1 72 ? 7.821 25.607 14.709 1.00 12.01 545 PHE B C 1
ATOM 1317 O O . PHE B 1 72 ? 8.850 26.263 14.752 1.00 12.19 545 PHE B O 1
ATOM 1325 N N . GLN B 1 73 ? 6.665 26.077 14.219 1.00 12.23 546 GLN B N 1
ATOM 1326 C CA . GLN B 1 73 ? 6.519 27.362 13.540 1.00 12.50 546 GLN B CA 1
ATOM 1327 C C . GLN B 1 73 ? 6.175 28.465 14.548 1.00 13.00 546 GLN B C 1
ATOM 1328 O O . GLN B 1 73 ? 5.168 29.172 14.419 1.00 15.09 546 GLN B O 1
ATOM 1334 N N . CYS B 1 74 ? 7.062 28.634 15.535 1.00 12.73 547 CYS B N 1
ATOM 1335 C CA . CYS B 1 74 ? 6.902 29.649 16.553 1.00 12.21 547 CYS B CA 1
ATOM 1336 C C . CYS B 1 74 ? 7.091 31.033 15.931 1.00 12.23 547 CYS B C 1
ATOM 1337 O O . CYS B 1 74 ? 7.949 31.224 15.090 1.00 12.01 547 CYS B O 1
ATOM 1340 N N . GLU B 1 75 ? 6.283 32.000 16.373 1.00 13.58 548 GLU B N 1
ATOM 1341 C CA . GLU B 1 75 ? 6.513 33.396 16.028 1.00 14.76 548 GLU B CA 1
ATOM 1342 C C . GLU B 1 75 ? 7.558 34.016 16.964 1.00 13.73 548 GLU B C 1
ATOM 1343 O O . GLU B 1 75 ? 8.204 34.992 16.596 1.00 13.28 548 GLU B O 1
ATOM 1349 N N . GLY B 1 76 ? 7.719 33.449 18.167 1.00 13.50 549 GLY B N 1
ATOM 1350 C CA . GLY B 1 76 ? 8.753 33.898 19.097 1.00 14.57 549 GLY B CA 1
ATOM 1351 C C . GLY B 1 76 ? 8.213 34.425 20.416 1.00 14.94 549 GLY B C 1
ATOM 1352 O O . GLY B 1 76 ? 8.989 34.591 21.337 1.00 17.56 549 GLY B O 1
ATOM 1353 N N . HIS B 1 77 ? 6.905 34.687 20.503 1.00 15.26 550 HIS B N 1
ATOM 1354 C CA . HIS B 1 77 ? 6.258 35.262 21.699 1.00 16.04 550 HIS B CA 1
ATOM 1355 C C . HIS B 1 77 ? 5.692 34.163 22.610 1.00 15.20 550 HIS B C 1
ATOM 1356 O O . HIS B 1 77 ? 5.259 34.460 23.719 1.00 16.23 550 HIS B O 1
ATOM 1363 N N . GLU B 1 78 ? 5.631 32.913 22.118 1.00 13.30 551 GLU B N 1
ATOM 1364 C CA . GLU B 1 78 ? 4.907 31.826 22.812 1.00 12.85 551 GLU B CA 1
ATOM 1365 C C . GLU B 1 78 ? 5.582 31.529 24.153 1.00 12.47 551 GLU B C 1
ATOM 1366 O O . GLU B 1 78 ? 6.790 31.615 24.269 1.00 11.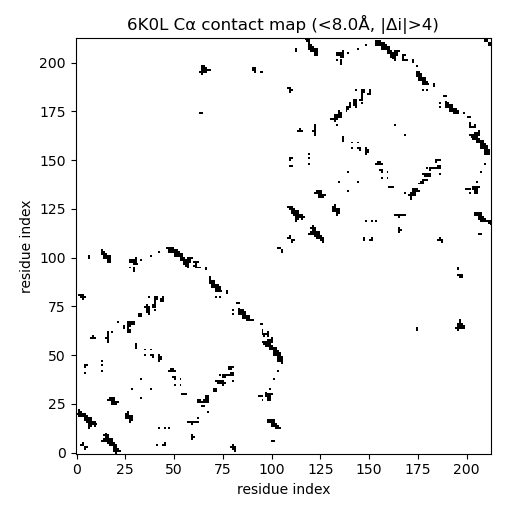92 551 GLU B O 1
ATOM 1372 N N . SER B 1 79 ? 4.782 31.170 25.161 1.00 12.82 552 SER B N 1
ATOM 1373 C CA . SER B 1 79 ? 5.301 30.880 26.488 1.00 12.73 552 SER B CA 1
ATOM 1374 C C . SER B 1 79 ? 5.823 29.443 26.570 1.00 11.43 552 SER B C 1
ATOM 1375 O O . SER B 1 79 ? 6.594 29.134 27.452 1.00 11.84 552 SER B O 1
ATOM 1378 N N . HIS B 1 80 ? 5.335 28.564 25.692 1.00 10.90 553 HIS B N 1
ATOM 1379 C CA . HIS B 1 80 ? 5.709 27.155 25.688 1.00 11.39 553 HIS B CA 1
ATOM 1380 C C . HIS B 1 80 ? 5.889 26.675 24.249 1.00 10.32 553 HIS B C 1
ATOM 1381 O O . HIS B 1 80 ? 5.033 26.950 23.417 1.00 9.93 553 HIS B O 1
ATOM 1388 N N . LEU B 1 81 ? 6.980 25.957 23.975 1.00 9.56 554 LEU B N 1
ATOM 1389 C CA . LEU B 1 81 ? 7.225 25.420 22.639 1.00 9.74 554 LEU B CA 1
ATOM 1390 C C . LEU B 1 81 ? 6.072 24.487 22.240 1.00 9.34 554 LEU B C 1
ATOM 1391 O O . LEU B 1 81 ? 5.727 24.400 21.059 1.00 9.78 554 LEU B O 1
ATOM 1396 N N . SER B 1 82 ? 5.475 23.815 23.230 1.00 9.60 555 SER B N 1
ATOM 1397 C CA . SER B 1 82 ? 4.370 22.873 23.006 1.00 10.08 555 SER B CA 1
ATOM 1398 C C . SER B 1 82 ? 3.119 23.557 22.452 1.00 10.88 555 SER B C 1
ATOM 1399 O O . SER B 1 82 ? 2.187 22.837 22.082 1.00 12.03 555 SER B O 1
ATOM 1402 N N . LEU B 1 83 ? 3.064 24.897 22.454 1.00 11.28 556 LEU B N 1
ATOM 1403 C CA . LEU B 1 83 ? 1.866 25.614 21.977 1.00 11.91 556 LEU B CA 1
ATOM 1404 C C . LEU B 1 83 ? 2.123 26.283 20.615 1.00 11.60 556 LEU B C 1
ATOM 1405 O O . LEU B 1 83 ? 1.210 26.863 20.032 1.00 12.66 556 LEU B O 1
ATOM 1410 N N . CYS B 1 84 ? 3.346 26.193 20.078 1.00 11.08 557 CYS B N 1
ATOM 1411 C CA . CYS B 1 84 ? 3.608 26.706 18.741 1.00 11.44 557 CYS B CA 1
ATOM 1412 C C . CYS B 1 84 ? 2.939 25.798 17.720 1.00 11.27 557 CYS B C 1
ATOM 1413 O O . CYS B 1 84 ? 2.976 24.582 17.853 1.00 11.14 557 CYS B O 1
ATOM 1416 N N . PRO B 1 85 ? 2.361 26.337 16.628 1.00 12.21 558 PRO B N 1
ATOM 1417 C CA . PRO B 1 85 ? 1.885 25.485 15.543 1.00 12.50 558 PRO B CA 1
ATOM 1418 C C . PRO B 1 85 ? 3.013 24.646 14.925 1.00 12.83 558 PRO B C 1
ATOM 1419 O O . PRO B 1 85 ? 4.145 25.116 14.833 1.00 12.50 558 PRO B O 1
ATOM 1423 N N . VAL B 1 86 ? 2.662 23.447 14.465 1.00 13.67 559 VAL B N 1
ATOM 1424 C CA . VAL B 1 86 ? 3.596 22.487 13.900 1.00 15.63 559 VAL B CA 1
ATOM 1425 C C . VAL B 1 86 ? 3.196 22.197 12.448 1.00 15.86 559 VAL B C 1
ATOM 1426 O O . VAL B 1 86 ? 2.020 21.908 12.148 1.00 18.27 559 VAL B O 1
ATOM 1430 N N . ALA B 1 87 ? 4.198 22.225 11.563 1.00 15.95 560 ALA B N 1
ATOM 1431 C CA . ALA B 1 87 ? 4.063 21.841 10.178 1.00 16.10 560 ALA B CA 1
ATOM 1432 C C . ALA B 1 87 ? 4.757 20.498 9.997 1.00 17.91 560 ALA B C 1
ATOM 1433 O O . ALA B 1 87 ? 5.913 20.356 10.390 1.00 17.65 560 ALA B O 1
ATOM 1435 N N . PRO B 1 88 ? 4.084 19.470 9.430 1.00 19.20 561 PRO B N 1
ATOM 1436 C CA . PRO B 1 88 ? 4.737 18.189 9.184 1.00 19.85 561 PRO B CA 1
ATOM 1437 C C . PRO B 1 88 ? 5.838 18.396 8.136 1.00 20.91 561 PRO B C 1
ATOM 1438 O O . PRO B 1 88 ? 5.682 19.235 7.252 1.00 20.23 561 PRO B O 1
ATOM 1442 N N . ARG B 1 89 ? 6.926 17.653 8.274 1.00 21.81 562 ARG B N 1
ATOM 1443 C CA . ARG B 1 89 ? 8.035 17.732 7.289 1.00 24.25 562 ARG B CA 1
ATOM 1444 C C . ARG B 1 89 ? 8.347 16.303 6.816 1.00 26.04 562 ARG B C 1
ATOM 1445 O O . ARG B 1 89 ? 9.390 15.818 7.172 1.00 26.13 562 ARG B O 1
ATOM 1453 N N . PRO B 1 90 ? 7.498 15.648 5.993 1.00 28.12 563 PRO B N 1
ATOM 1454 C CA . PRO B 1 90 ? 7.681 14.273 5.544 1.00 31.06 563 PRO B CA 1
ATOM 1455 C C . PRO B 1 90 ? 8.368 14.148 4.182 1.00 34.63 563 PRO B C 1
ATOM 1456 O O . PRO B 1 90 ? 9.173 14.959 3.930 1.00 34.75 563 PRO B O 1
ATOM 1460 N N . GLU B 1 91 ? 8.082 13.074 3.411 1.00 39.70 564 GLU B N 1
ATOM 1461 C CA . GLU B 1 91 ? 8.709 12.722 2.080 1.00 46.00 564 GLU B CA 1
ATOM 1462 C C . GLU B 1 91 ? 10.229 12.429 2.267 1.00 50.38 564 GLU B C 1
ATOM 1463 O O . GLU B 1 91 ? 10.596 11.184 2.185 1.00 52.22 564 GLU B O 1
ATOM 1469 N N . GLY B 1 92 ? 11.034 13.492 2.576 1.00 52.22 565 GLY B N 1
ATOM 1470 C CA . GLY B 1 92 ? 12.482 13.603 2.862 1.00 51.45 565 GLY B CA 1
ATOM 1471 C C . GLY B 1 92 ? 12.746 13.713 4.366 1.00 51.92 565 GLY B C 1
ATOM 1472 O O . GLY B 1 92 ? 11.797 14.091 5.110 1.00 53.44 565 GLY B O 1
ATOM 1473 N N . THR B 1 93 ? 13.932 13.286 4.813 1.00 47.85 566 THR B N 1
ATOM 1474 C CA . THR B 1 93 ? 14.253 13.270 6.260 1.00 44.04 566 THR B CA 1
ATOM 1475 C C . THR B 1 93 ? 15.752 13.150 6.583 1.00 41.33 566 THR B C 1
ATOM 1476 O O . THR B 1 93 ? 16.551 12.728 5.758 1.00 44.09 566 THR B O 1
ATOM 1480 N N . CYS B 1 94 ? 16.028 13.449 7.837 1.00 35.24 567 CYS B N 1
ATOM 1481 C CA . CYS B 1 94 ? 17.362 13.480 8.449 1.00 28.76 567 CYS B CA 1
ATOM 1482 C C . CYS B 1 94 ? 17.453 12.352 9.455 1.00 23.87 567 CYS B C 1
ATOM 1483 O O . CYS B 1 94 ? 16.454 11.842 9.887 1.00 27.02 567 CYS B O 1
ATOM 1486 N N . SER B 1 95 ? 18.673 12.018 9.766 1.00 18.23 568 SER B N 1
ATOM 1487 C CA . SER B 1 95 ? 19.029 11.015 10.732 1.00 15.21 568 SER B CA 1
ATOM 1488 C C . SER B 1 95 ? 19.450 11.709 12.030 1.00 12.91 568 SER B C 1
ATOM 1489 O O . SER B 1 95 ? 19.497 12.932 12.097 1.00 12.68 568 SER B O 1
ATOM 1492 N N . HIS B 1 96 ? 19.803 10.905 13.038 1.00 11.58 569 HIS B N 1
ATOM 1493 C CA . HIS B 1 96 ? 20.262 11.454 14.323 1.00 11.27 569 HIS B CA 1
ATOM 1494 C C . HIS B 1 96 ? 21.588 12.218 14.174 1.00 10.87 569 HIS B C 1
ATOM 1495 O O . HIS B 1 96 ? 21.954 12.998 15.060 1.00 9.95 569 HIS B O 1
ATOM 1502 N N . SER B 1 97 ? 22.319 12.002 13.079 1.00 10.96 570 SER B N 1
ATOM 1503 C CA . SER B 1 97 ? 23.547 12.745 12.793 1.00 11.14 570 SER B CA 1
ATOM 1504 C C . SER B 1 97 ? 23.284 14.245 12.610 1.00 11.78 570 SER B C 1
ATOM 1505 O O . SER B 1 97 ? 24.225 15.041 12.681 1.00 12.53 570 SER B O 1
ATOM 1508 N N . ARG B 1 98 ? 22.025 14.620 12.359 1.00 12.16 571 ARG B N 1
ATOM 1509 C CA . ARG B 1 98 ? 21.673 16.014 12.168 1.00 12.57 571 ARG B CA 1
ATOM 1510 C C . ARG B 1 98 ? 20.800 16.527 13.316 1.00 11.21 571 ARG B C 1
ATOM 1511 O O . ARG B 1 98 ? 20.174 17.544 13.175 1.00 11.35 571 ARG B O 1
ATOM 1519 N N . ASP B 1 99 ? 20.784 15.833 14.463 1.00 9.83 572 ASP B N 1
ATOM 1520 C CA . ASP B 1 99 ? 20.006 16.313 15.600 1.00 9.68 572 ASP B CA 1
ATOM 1521 C C . ASP B 1 99 ? 20.491 17.729 15.960 1.00 8.90 572 ASP B C 1
ATOM 1522 O O . ASP B 1 99 ? 21.706 17.987 16.052 1.00 10.14 572 ASP B O 1
ATOM 1527 N N . VAL B 1 100 ? 19.529 18.630 16.176 1.00 8.31 573 VAL B N 1
ATOM 1528 C CA . VAL B 1 100 ? 19.805 20.043 16.478 1.00 8.25 573 VAL B CA 1
ATOM 1529 C C . VAL B 1 100 ? 20.099 20.228 17.974 1.00 7.97 573 VAL B C 1
ATOM 1530 O O . VAL B 1 100 ? 19.605 19.485 18.849 1.00 7.76 573 VAL B O 1
ATOM 1534 N N . GLY B 1 101 ? 20.917 21.248 18.256 1.00 7.66 574 GLY B N 1
ATOM 1535 C CA . GLY B 1 101 ? 21.245 21.698 19.609 1.00 7.67 574 GLY B CA 1
ATOM 1536 C C . GLY B 1 101 ? 21.141 23.204 19.741 1.00 7.54 574 GLY B C 1
ATOM 1537 O O . GLY B 1 101 ? 21.138 23.944 18.749 1.00 7.18 574 GLY B O 1
ATOM 1538 N N . VAL B 1 102 ? 21.037 23.664 20.989 1.00 7.47 575 VAL B N 1
ATOM 1539 C CA . VAL B 1 102 ? 20.929 25.090 21.281 1.00 7.80 575 VAL B CA 1
ATOM 1540 C C . VAL B 1 102 ? 21.901 25.444 22.404 1.00 7.96 575 VAL B C 1
ATOM 1541 O O . VAL B 1 102 ? 22.105 24.673 23.338 1.00 7.83 575 VAL B O 1
ATOM 1545 N N . VAL B 1 103 ? 22.488 26.634 22.272 1.00 8.01 576 VAL B N 1
ATOM 1546 C CA . VAL B 1 103 ? 23.206 27.307 23.330 1.00 8.06 576 VAL B CA 1
ATOM 1547 C C . VAL B 1 103 ? 22.408 28.566 23.683 1.00 8.10 576 VAL B C 1
ATOM 1548 O O . VAL B 1 103 ? 22.241 29.458 22.820 1.00 7.57 576 VAL B O 1
ATOM 1552 N N . CYS B 1 104 ? 21.877 28.591 24.916 1.00 8.53 577 CYS B N 1
ATOM 1553 C CA . CYS B 1 104 ? 21.197 29.759 25.472 1.00 8.88 577 CYS B CA 1
ATOM 1554 C C . CYS B 1 104 ? 22.213 30.619 26.248 1.00 9.32 577 CYS B C 1
ATOM 1555 O O . CYS B 1 104 ? 23.352 30.195 26.545 1.00 9.76 577 CYS B O 1
ATOM 1558 N N . SER B 1 105 ? 21.790 31.820 26.653 1.00 9.36 578 SER B N 1
ATOM 1559 C CA . SER B 1 105 ? 22.731 32.847 27.109 1.00 10.20 578 SER B CA 1
ATOM 1560 C C . SER B 1 105 ? 23.139 32.649 28.575 1.00 10.30 578 SER B C 1
ATOM 1561 O O . SER B 1 105 ? 24.204 33.119 28.977 1.00 12.14 578 SER B O 1
ATOM 1564 N N . VAL B 1 106 ? 22.299 31.997 29.379 1.00 10.82 1001 VAL B N 1
ATOM 1565 C CA . VAL B 1 106 ? 22.580 31.835 30.805 1.00 11.31 1001 VAL B CA 1
ATOM 1566 C C . VAL B 1 106 ? 23.459 30.596 31.031 1.00 13.53 1001 VAL B C 1
ATOM 1567 O O . VAL B 1 106 ? 22.939 29.474 31.081 1.00 15.60 1001 VAL B O 1
ATOM 1571 N N . ASP B 1 107 ? 24.756 30.805 31.269 1.00 14.59 1002 ASP B N 1
ATOM 1572 C CA . ASP B 1 107 ? 25.704 29.697 31.350 1.00 16.23 1002 ASP B CA 1
ATOM 1573 C C . ASP B 1 107 ? 26.110 29.460 32.807 1.00 17.29 1002 ASP B C 1
ATOM 1574 O O . ASP B 1 107 ? 26.995 28.637 33.056 1.00 15.79 1002 ASP B O 1
#

Radius of gyration: 20.2 Å; Cα contacts (8 Å, |Δi|>4): 563; chains: 2; bounding box: 40×49×48 Å